Protein AF-X8IMQ5-F1 (afdb_monomer_lite)

Sequence (253 aa):
MIEIVKKHGEIEIFKSYSKYIKFYKIYCLFFVLLVSFITLKFTGIFFNFLSIIFIIGYIYISLFCISTEKIIIKEDYLIIQALNNNEKVLYSKKILLEEVKKVYFKNTFGISLMLDPGILNYLFNSKQKFMKIEAKKNYSFGLFLDYNDFLKIDVILQPKIKEHKDKKIILNKYKRKQEKLFKIYNLEIEERYKEILNIILNEKKIFLSKKDSDYIVNGGNGIKDLEIFKNMNFEEIDFYIFYVNYLSKKEYE

pLDDT: mean 76.15, std 13.79, range [29.27, 91.38]

Structure (mmCIF, N/CA/C/O backbone):
data_AF-X8IMQ5-F1
#
_entry.id   AF-X8IMQ5-F1
#
loop_
_atom_site.group_PDB
_atom_site.id
_atom_site.type_symbol
_atom_site.label_atom_id
_atom_site.label_alt_id
_atom_site.label_comp_id
_atom_site.label_asym_id
_atom_site.label_entity_id
_atom_site.label_seq_id
_atom_site.pdbx_PDB_ins_code
_atom_site.Cartn_x
_atom_site.Cartn_y
_atom_site.Cartn_z
_atom_site.occupancy
_atom_site.B_iso_or_equiv
_atom_site.auth_seq_id
_atom_site.auth_comp_id
_atom_site.auth_asym_id
_atom_site.auth_atom_id
_atom_site.pdbx_PDB_model_num
ATOM 1 N N . MET A 1 1 ? 1.970 11.839 -16.536 1.00 73.44 1 MET A N 1
ATOM 2 C CA . MET A 1 1 ? 0.544 11.924 -16.206 1.00 73.44 1 MET A CA 1
ATOM 3 C C . MET A 1 1 ? 0.144 10.604 -15.593 1.00 73.44 1 MET A C 1
ATOM 5 O O . MET A 1 1 ? 0.496 9.567 -16.152 1.00 73.44 1 MET A O 1
ATOM 9 N N . ILE A 1 2 ? -0.475 10.654 -14.421 1.00 82.31 2 ILE A N 1
ATOM 10 C CA . ILE A 1 2 ? -1.076 9.480 -13.791 1.00 82.31 2 ILE A CA 1
ATOM 11 C C . ILE A 1 2 ? -2.475 9.230 -14.349 1.00 82.31 2 ILE A C 1
ATOM 13 O O . ILE A 1 2 ? -3.199 10.172 -14.680 1.00 82.31 2 ILE A O 1
ATOM 17 N N . GLU A 1 3 ? -2.858 7.965 -14.391 1.00 85.62 3 GLU A N 1
ATOM 18 C CA . GLU A 1 3 ? -4.213 7.520 -14.681 1.00 85.62 3 GLU A CA 1
ATOM 19 C C . GLU A 1 3 ? -4.781 6.854 -13.428 1.00 85.62 3 GLU A C 1
ATOM 21 O O . GLU A 1 3 ? -4.097 6.082 -12.751 1.00 85.62 3 GLU A O 1
ATOM 26 N N . ILE A 1 4 ? -6.020 7.208 -13.084 1.00 87.88 4 ILE A N 1
ATOM 27 C CA . ILE A 1 4 ? -6.720 6.704 -11.902 1.00 87.88 4 ILE A CA 1
ATOM 28 C C . ILE A 1 4 ? -7.981 6.003 -12.384 1.00 87.88 4 ILE A C 1
ATOM 30 O O . ILE A 1 4 ? -8.867 6.630 -12.962 1.00 87.88 4 ILE A O 1
ATOM 34 N N . VAL A 1 5 ? -8.071 4.708 -12.118 1.00 89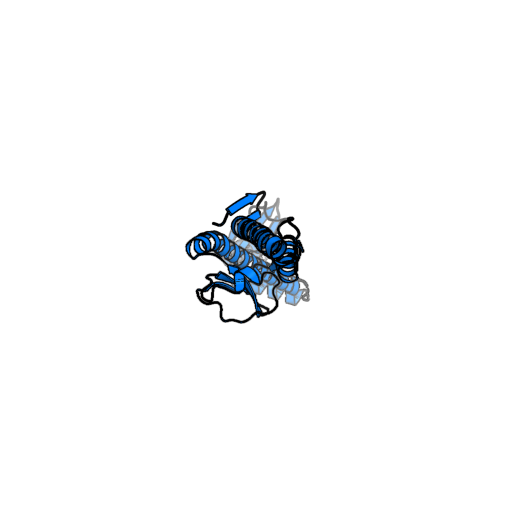.62 5 VAL A N 1
ATOM 35 C CA . VAL A 1 5 ? -9.193 3.857 -12.503 1.00 89.62 5 VAL A CA 1
ATOM 36 C C . VAL A 1 5 ? -9.839 3.306 -11.240 1.00 89.62 5 VAL A C 1
ATOM 38 O O . VAL A 1 5 ? -9.170 2.755 -10.371 1.00 89.62 5 VAL A O 1
ATOM 41 N N . LYS A 1 6 ? -11.160 3.453 -11.129 1.00 86.50 6 LYS A N 1
ATOM 42 C CA . LYS A 1 6 ? -11.952 2.866 -10.042 1.00 86.50 6 LYS A CA 1
ATOM 43 C C . LYS A 1 6 ? -12.716 1.668 -10.598 1.00 86.50 6 LYS A C 1
ATOM 45 O O . LYS A 1 6 ? -13.515 1.839 -11.514 1.00 86.50 6 LYS A O 1
ATOM 50 N N . LYS A 1 7 ? -12.474 0.470 -10.066 1.00 79.12 7 LYS A N 1
ATOM 51 C CA . LYS A 1 7 ? -13.156 -0.771 -10.472 1.00 79.12 7 LYS A CA 1
ATOM 52 C C . LYS A 1 7 ? -13.515 -1.586 -9.236 1.00 79.12 7 LYS A C 1
ATOM 54 O O . LYS A 1 7 ? -12.636 -1.871 -8.437 1.00 79.12 7 LYS A O 1
ATOM 59 N N . HIS A 1 8 ? -14.788 -1.963 -9.093 1.00 65.69 8 HIS A N 1
ATOM 60 C CA . HIS A 1 8 ? -15.275 -2.911 -8.074 1.00 65.69 8 HIS A CA 1
ATOM 61 C C . HIS A 1 8 ? -14.689 -2.705 -6.656 1.00 65.69 8 HIS A C 1
ATOM 63 O O . HIS A 1 8 ? -14.175 -3.637 -6.052 1.00 65.69 8 HIS A O 1
ATOM 69 N N . GLY A 1 9 ? -14.721 -1.472 -6.130 1.00 73.38 9 GLY A N 1
ATOM 70 C CA . GLY A 1 9 ? -14.203 -1.150 -4.785 1.00 73.38 9 GLY A CA 1
ATOM 71 C C . GLY A 1 9 ? -12.678 -0.966 -4.690 1.00 73.38 9 GLY A C 1
ATOM 72 O O . GLY A 1 9 ? -12.170 -0.440 -3.696 1.00 73.38 9 GLY A O 1
ATOM 73 N N . GLU A 1 10 ? -11.941 -1.299 -5.749 1.00 86.12 10 GLU A N 1
ATOM 74 C CA . GLU A 1 10 ? -10.502 -1.084 -5.869 1.00 86.12 10 GLU A CA 1
ATOM 75 C C . GLU A 1 10 ? -10.206 0.221 -6.623 1.00 86.12 10 GLU A C 1
ATOM 77 O O . GLU A 1 10 ? -10.901 0.609 -7.570 1.00 86.12 10 GLU A O 1
ATOM 82 N N . ILE A 1 11 ? -9.162 0.924 -6.180 1.00 89.69 11 ILE A N 1
ATOM 83 C CA . ILE A 1 11 ? -8.644 2.105 -6.876 1.00 89.69 11 ILE A CA 1
ATOM 84 C C . ILE A 1 11 ? -7.263 1.756 -7.400 1.00 89.69 11 ILE A C 1
ATOM 86 O O . ILE A 1 11 ? -6.349 1.477 -6.627 1.00 89.69 11 ILE A O 1
ATOM 90 N N . GLU A 1 12 ? -7.118 1.786 -8.713 1.00 90.38 12 GLU A N 1
ATOM 91 C CA . GLU A 1 12 ? -5.860 1.564 -9.397 1.00 90.38 12 GLU A CA 1
ATOM 92 C C . GLU A 1 12 ? -5.304 2.899 -9.869 1.00 90.38 12 GLU A C 1
ATOM 94 O O . GLU A 1 12 ? -5.988 3.681 -10.524 1.00 90.38 12 GLU A O 1
ATOM 99 N N . ILE A 1 13 ? -4.052 3.160 -9.530 1.00 87.25 13 ILE A N 1
ATOM 100 C CA . ILE A 1 13 ? -3.321 4.349 -9.942 1.00 87.25 13 ILE A CA 1
ATOM 101 C C . ILE A 1 13 ? -2.113 3.849 -10.704 1.00 87.25 13 ILE A C 1
ATOM 103 O O . ILE A 1 13 ? -1.315 3.104 -10.142 1.00 87.25 13 ILE A O 1
ATOM 107 N N . PHE A 1 14 ? -1.960 4.236 -11.962 1.00 87.00 14 PHE A N 1
ATOM 108 C CA . PHE A 1 14 ? -0.795 3.837 -12.737 1.00 87.00 14 PHE A CA 1
ATOM 109 C C . PHE A 1 14 ? -0.173 5.005 -13.479 1.00 87.00 14 PHE A C 1
ATOM 111 O O . PHE A 1 14 ? -0.812 6.008 -13.800 1.00 87.00 14 PHE A O 1
ATOM 118 N N . LYS A 1 15 ? 1.123 4.863 -13.729 1.00 82.75 15 LYS A N 1
ATOM 119 C CA . LYS A 1 15 ? 1.915 5.804 -14.500 1.00 82.75 15 LYS A CA 1
ATOM 120 C C . LYS A 1 15 ? 2.669 5.046 -15.576 1.00 82.75 15 LYS A C 1
ATOM 122 O O . LYS A 1 15 ? 3.459 4.154 -15.274 1.00 82.75 15 LYS A O 1
ATOM 127 N N . SER A 1 16 ? 2.429 5.431 -16.826 1.00 82.94 16 SER A N 1
ATOM 128 C CA . SER A 1 16 ? 3.105 4.844 -17.978 1.00 82.94 16 SER A CA 1
ATOM 129 C C . SER A 1 16 ? 4.375 5.616 -18.339 1.00 82.94 16 SER A C 1
ATOM 131 O O . SER A 1 16 ? 4.367 6.840 -18.491 1.00 82.94 16 SER A O 1
ATOM 133 N N . TYR A 1 17 ? 5.456 4.874 -18.553 1.00 78.94 17 TYR A N 1
ATOM 134 C CA . TYR A 1 17 ? 6.727 5.315 -19.130 1.00 78.94 17 TYR A CA 1
ATOM 135 C C . TYR A 1 17 ? 6.909 4.821 -20.572 1.00 78.94 17 TYR A C 1
ATOM 137 O O . TYR A 1 17 ? 7.954 5.047 -21.185 1.00 78.94 17 TYR A O 1
ATOM 145 N N . SER A 1 18 ? 5.882 4.184 -21.144 1.00 77.06 18 SER A N 1
ATOM 146 C CA . SER A 1 18 ? 5.914 3.575 -22.480 1.00 77.06 18 SER A CA 1
ATOM 147 C C . SER A 1 18 ? 6.387 4.535 -23.576 1.00 77.06 18 SER A C 1
ATOM 149 O O . SER A 1 18 ? 7.117 4.120 -24.474 1.00 77.06 18 SER A O 1
ATOM 151 N N . LYS A 1 19 ? 6.040 5.828 -23.491 1.00 78.50 19 LYS A N 1
ATOM 152 C CA . LYS A 1 19 ? 6.493 6.860 -24.439 1.00 78.50 19 LYS A CA 1
ATOM 153 C C . LYS A 1 19 ? 8.019 6.990 -24.467 1.00 78.50 19 LYS A C 1
ATOM 155 O O . LYS A 1 19 ? 8.604 7.002 -25.546 1.00 78.50 19 LYS A O 1
ATOM 160 N N . TYR A 1 20 ? 8.655 7.052 -23.298 1.00 74.12 20 TYR A N 1
ATOM 161 C CA . TYR A 1 20 ? 10.112 7.152 -23.185 1.00 74.12 20 TYR A CA 1
ATOM 162 C C . TYR A 1 20 ? 10.783 5.879 -23.685 1.00 74.12 20 TYR A C 1
ATOM 164 O O . TYR A 1 20 ? 11.738 5.939 -24.450 1.00 74.12 20 TYR A O 1
ATOM 172 N N . ILE A 1 21 ? 10.234 4.719 -23.332 1.00 77.25 21 ILE A N 1
ATOM 173 C CA . ILE A 1 21 ? 10.780 3.442 -23.787 1.00 77.25 21 ILE A CA 1
ATOM 174 C C . ILE A 1 21 ? 10.693 3.309 -25.307 1.00 77.25 21 ILE A C 1
ATOM 176 O O . ILE A 1 21 ? 11.669 2.913 -25.937 1.00 77.25 21 ILE A O 1
ATOM 180 N N . LYS A 1 22 ? 9.555 3.673 -25.914 1.00 82.62 22 LYS A N 1
ATOM 181 C CA . LYS A 1 22 ? 9.405 3.705 -27.376 1.00 82.62 22 LYS A CA 1
ATOM 182 C C . LYS A 1 22 ? 10.449 4.622 -28.013 1.00 82.62 22 LYS A C 1
ATOM 184 O O . LYS A 1 22 ? 11.089 4.215 -28.977 1.00 82.62 22 LYS A O 1
ATOM 189 N N . PHE A 1 23 ? 10.666 5.809 -27.443 1.00 80.88 23 PHE A N 1
ATOM 190 C CA . PHE A 1 23 ? 11.699 6.734 -27.906 1.00 80.88 23 PHE A CA 1
ATOM 191 C C . PHE A 1 23 ? 13.099 6.106 -27.854 1.00 80.88 23 PHE A C 1
ATOM 193 O O . PHE A 1 23 ? 13.783 6.083 -28.872 1.00 80.88 23 PHE A O 1
ATOM 200 N N . TYR A 1 24 ? 13.502 5.518 -26.723 1.00 79.88 24 TYR A N 1
ATOM 201 C CA . TYR A 1 24 ? 14.817 4.881 -26.595 1.00 79.88 24 TYR A CA 1
ATOM 202 C C . TYR A 1 24 ? 14.986 3.659 -27.505 1.00 79.88 24 TYR A C 1
ATOM 204 O O . TYR A 1 24 ? 16.064 3.458 -28.051 1.00 79.88 24 TYR A O 1
ATOM 212 N N . LYS A 1 25 ? 13.929 2.871 -27.734 1.00 84.12 25 LYS A N 1
ATOM 213 C CA . LYS A 1 25 ? 13.961 1.762 -28.701 1.00 84.12 25 LYS A CA 1
ATOM 214 C C . LYS A 1 25 ? 14.223 2.255 -30.123 1.00 84.12 25 LYS A C 1
ATOM 216 O O . LYS A 1 25 ? 15.085 1.702 -30.801 1.00 84.12 25 LYS A O 1
ATOM 221 N N . ILE A 1 26 ? 13.505 3.294 -30.556 1.00 86.12 26 ILE A N 1
ATOM 222 C CA . ILE A 1 26 ? 13.702 3.920 -31.873 1.00 86.12 26 ILE A CA 1
ATOM 223 C C . ILE A 1 26 ? 15.111 4.508 -31.966 1.00 86.12 26 ILE A C 1
ATOM 225 O O . ILE A 1 26 ? 15.792 4.312 -32.968 1.00 86.12 26 ILE A O 1
ATOM 229 N N . TYR A 1 27 ? 15.572 5.168 -30.904 1.00 85.75 27 TYR A N 1
ATOM 230 C CA . TYR A 1 27 ? 16.911 5.737 -30.822 1.00 85.75 27 TYR A CA 1
ATOM 231 C C . TYR A 1 27 ? 17.999 4.663 -30.962 1.00 85.75 27 TYR A C 1
ATOM 233 O O . TYR A 1 27 ? 18.877 4.794 -31.808 1.00 85.75 27 TYR A O 1
ATOM 241 N N . CYS A 1 28 ? 17.924 3.562 -30.206 1.00 86.25 28 CYS A N 1
ATOM 242 C CA . CYS A 1 28 ? 18.866 2.449 -30.345 1.00 86.25 28 CYS A CA 1
ATOM 243 C C . CYS A 1 28 ? 18.867 1.893 -31.773 1.00 86.25 28 CYS A C 1
ATOM 245 O O . CYS A 1 28 ? 19.937 1.702 -32.342 1.00 86.25 28 CYS A O 1
ATOM 247 N N . LEU A 1 29 ? 17.689 1.695 -32.375 1.00 90.19 29 LEU A N 1
ATOM 248 C CA . LEU A 1 29 ? 17.572 1.201 -33.749 1.00 90.19 29 LEU A CA 1
ATOM 249 C C . LEU A 1 29 ? 18.222 2.161 -34.762 1.00 90.19 29 LEU A C 1
ATOM 251 O O . LEU A 1 29 ? 18.954 1.727 -35.649 1.00 90.19 29 LEU A O 1
ATOM 255 N N . PHE A 1 30 ? 17.997 3.466 -34.601 1.00 91.06 30 PHE A N 1
ATOM 256 C CA . PHE A 1 30 ? 18.606 4.499 -35.434 1.00 91.06 30 PHE A CA 1
ATOM 257 C C . PHE A 1 30 ? 20.138 4.464 -35.356 1.00 91.06 30 PHE A C 1
ATOM 259 O O . PHE A 1 30 ? 20.801 4.494 -36.390 1.00 91.06 30 PHE A O 1
ATOM 266 N N . PHE A 1 31 ? 20.709 4.327 -34.156 1.00 88.25 31 PHE A N 1
ATOM 267 C CA . PHE A 1 31 ? 22.163 4.232 -33.983 1.00 88.25 31 PHE A CA 1
ATOM 268 C C . PHE A 1 31 ? 22.752 2.933 -34.529 1.00 88.25 31 PHE A C 1
ATOM 270 O O . PHE A 1 31 ? 23.840 2.970 -35.102 1.00 88.25 31 PHE A O 1
ATOM 277 N N . VAL A 1 32 ? 22.035 1.807 -34.425 1.00 90.56 32 VAL A N 1
ATOM 278 C CA . VAL A 1 32 ? 22.437 0.563 -35.102 1.00 90.56 32 VAL A CA 1
ATOM 279 C C . VAL A 1 32 ? 22.562 0.811 -36.603 1.00 90.56 32 VAL A C 1
ATOM 281 O O . VAL A 1 32 ? 23.612 0.515 -37.170 1.00 90.56 32 VAL A O 1
ATOM 284 N N . LEU A 1 33 ? 21.549 1.407 -37.240 1.00 89.56 33 LEU A N 1
ATOM 285 C CA . LEU A 1 33 ? 21.567 1.693 -38.680 1.00 89.56 33 LEU A CA 1
ATOM 286 C C . LEU A 1 33 ? 22.668 2.689 -39.065 1.00 89.56 33 LEU A C 1
ATOM 288 O O . LEU A 1 33 ? 23.408 2.442 -40.016 1.00 89.56 33 LEU A O 1
ATOM 292 N N . LEU A 1 34 ? 22.813 3.782 -38.310 1.00 90.62 34 LEU A N 1
ATOM 293 C CA . LEU A 1 34 ? 23.813 4.820 -38.561 1.00 90.62 34 LEU A CA 1
ATOM 294 C C . LEU A 1 34 ? 25.238 4.248 -38.514 1.00 90.62 34 LEU A C 1
ATOM 296 O O . LEU A 1 34 ? 26.014 4.434 -39.450 1.00 90.62 34 LEU A O 1
ATOM 300 N N . VAL A 1 35 ? 25.574 3.518 -37.445 1.00 88.56 35 VAL A N 1
ATOM 301 C CA . VAL A 1 35 ? 26.903 2.911 -37.269 1.00 88.56 35 VAL A CA 1
ATOM 302 C C . VAL A 1 35 ? 27.149 1.826 -38.317 1.00 88.56 35 VAL A C 1
ATOM 304 O O . VAL A 1 35 ? 28.248 1.761 -38.870 1.00 88.56 35 VAL A O 1
ATOM 307 N N . SER A 1 36 ? 26.139 1.013 -38.636 1.00 87.62 36 SER A N 1
ATOM 308 C CA . SER A 1 36 ? 26.247 -0.028 -39.670 1.00 87.62 36 SER A CA 1
ATOM 309 C C . SER A 1 36 ? 26.517 0.583 -41.050 1.00 87.62 36 SER A C 1
ATOM 311 O O . SER A 1 36 ? 27.394 0.123 -41.769 1.00 87.62 36 SER A O 1
ATOM 313 N N . PHE A 1 37 ? 25.846 1.684 -41.406 1.00 87.81 37 PHE A N 1
ATOM 314 C CA . PHE A 1 37 ? 26.063 2.365 -42.687 1.00 87.81 37 PHE A CA 1
ATOM 315 C C . PHE A 1 37 ? 27.458 2.995 -42.800 1.00 87.81 37 PHE A C 1
ATOM 317 O O . PHE A 1 37 ? 28.101 2.901 -43.846 1.00 87.81 37 PHE A O 1
ATOM 324 N N . ILE A 1 38 ? 27.939 3.623 -41.721 1.00 87.19 38 ILE A N 1
ATOM 325 C CA . ILE A 1 38 ? 29.296 4.179 -41.663 1.00 87.19 38 ILE A CA 1
ATOM 326 C C . ILE A 1 38 ? 30.318 3.049 -41.825 1.00 87.19 38 ILE A C 1
ATOM 328 O O . ILE A 1 38 ? 31.177 3.116 -42.698 1.00 87.19 38 ILE A O 1
ATOM 332 N N . THR A 1 39 ? 30.209 1.988 -41.026 1.00 85.44 39 THR A N 1
ATOM 333 C CA . THR A 1 39 ? 31.167 0.870 -41.051 1.00 85.44 39 THR A CA 1
ATOM 334 C C . THR A 1 39 ? 31.169 0.128 -42.385 1.00 85.44 39 THR A C 1
ATOM 336 O O . THR A 1 39 ? 32.245 -0.117 -42.924 1.00 85.44 39 THR A O 1
ATOM 339 N N . LEU A 1 40 ? 30.003 -0.091 -42.999 1.00 87.50 40 LEU A N 1
ATOM 340 C CA . LEU A 1 40 ? 29.900 -0.696 -44.326 1.00 87.50 40 LEU A CA 1
ATOM 341 C C . LEU A 1 40 ? 30.690 0.088 -45.388 1.00 87.50 40 LEU A C 1
ATOM 343 O O . LEU A 1 40 ? 31.378 -0.522 -46.201 1.00 87.50 40 LEU A O 1
ATOM 347 N N . LYS A 1 41 ? 30.641 1.428 -45.360 1.00 87.00 41 LYS A N 1
ATOM 348 C CA . LYS A 1 41 ? 31.392 2.277 -46.303 1.00 87.00 41 LYS A CA 1
ATOM 349 C C . LYS A 1 41 ? 32.908 2.231 -46.105 1.00 87.00 41 LYS A C 1
ATOM 351 O O . LYS A 1 41 ? 33.632 2.362 -47.085 1.00 87.00 41 LYS A O 1
ATOM 356 N N . PHE A 1 42 ? 33.384 2.094 -44.867 1.00 83.44 42 PHE A N 1
ATOM 357 C CA . PHE A 1 42 ? 34.817 2.154 -44.553 1.00 83.44 42 PHE A CA 1
ATOM 358 C C . PHE A 1 42 ? 35.508 0.788 -44.570 1.00 83.44 42 PHE A C 1
ATOM 360 O O . PHE A 1 42 ? 36.658 0.701 -44.986 1.00 83.44 42 PHE A O 1
ATOM 367 N N . THR A 1 43 ? 34.841 -0.266 -44.098 1.00 85.00 43 THR A N 1
ATOM 368 C CA . THR A 1 43 ? 35.458 -1.587 -43.891 1.00 85.00 43 THR A CA 1
ATOM 369 C C . THR A 1 43 ? 34.743 -2.724 -44.619 1.00 85.00 43 THR A C 1
ATOM 371 O O . THR A 1 43 ? 35.222 -3.853 -44.577 1.00 85.00 43 THR A O 1
ATOM 374 N N . GLY A 1 44 ? 33.600 -2.469 -45.268 1.00 83.38 44 GLY A N 1
ATOM 375 C CA . GLY A 1 44 ? 32.791 -3.505 -45.926 1.00 83.38 44 GLY A CA 1
ATOM 376 C C . GLY A 1 44 ? 32.049 -4.440 -44.961 1.00 83.38 44 GLY A C 1
ATOM 377 O O . GLY A 1 44 ? 31.380 -5.371 -45.402 1.00 83.38 44 GLY A O 1
ATOM 378 N N . ILE A 1 45 ? 32.136 -4.201 -43.648 1.00 84.50 45 ILE A N 1
ATOM 379 C CA . ILE A 1 45 ? 31.484 -5.012 -42.613 1.00 84.50 45 ILE A CA 1
ATOM 380 C C . ILE A 1 45 ? 30.188 -4.326 -42.184 1.00 84.50 45 ILE A C 1
ATOM 382 O O . ILE A 1 45 ? 30.194 -3.145 -41.845 1.00 84.50 45 ILE A O 1
ATOM 386 N N . PHE A 1 46 ? 29.083 -5.076 -42.152 1.00 74.94 46 PHE A N 1
ATOM 387 C CA . PHE A 1 46 ? 27.773 -4.535 -41.779 1.00 74.94 46 PHE A CA 1
ATOM 388 C C . PHE A 1 46 ? 27.615 -4.327 -40.263 1.00 74.94 46 PHE A C 1
ATOM 390 O O . PHE A 1 46 ? 27.090 -3.303 -39.839 1.00 74.94 46 PHE A O 1
ATOM 397 N N . PHE A 1 47 ? 28.090 -5.266 -39.436 1.00 79.50 47 PHE A N 1
ATOM 398 C CA . PHE A 1 47 ? 28.009 -5.171 -37.974 1.00 79.50 47 PHE A CA 1
ATOM 399 C C . PHE A 1 47 ? 29.400 -5.105 -37.339 1.00 79.50 47 PHE A C 1
ATOM 401 O O . PHE A 1 47 ? 30.153 -6.074 -37.355 1.00 79.50 47 PHE A O 1
ATOM 408 N N . ASN A 1 48 ? 29.720 -3.968 -36.725 1.00 83.31 48 ASN A N 1
ATOM 409 C CA . ASN A 1 48 ? 30.905 -3.791 -35.879 1.00 83.31 48 ASN A CA 1
ATOM 410 C C . ASN A 1 48 ? 30.535 -3.925 -34.385 1.00 83.31 48 ASN A C 1
ATOM 412 O O . ASN A 1 48 ? 29.368 -3.776 -34.018 1.00 83.31 48 ASN A O 1
ATOM 416 N N . PHE A 1 49 ? 31.513 -4.118 -33.498 1.00 85.62 49 PHE A N 1
ATOM 417 C CA . PHE A 1 49 ? 31.347 -4.176 -32.039 1.00 85.62 49 PHE A CA 1
ATOM 418 C C . PHE A 1 49 ? 30.431 -3.078 -31.483 1.00 85.62 49 PHE A C 1
ATOM 420 O O . PHE A 1 49 ? 29.563 -3.352 -30.659 1.00 85.62 49 PHE A O 1
ATOM 427 N N . LEU A 1 50 ? 30.555 -1.845 -31.983 1.00 85.44 50 LEU A N 1
ATOM 428 C CA . LEU A 1 50 ? 29.713 -0.734 -31.539 1.00 85.44 50 LEU A CA 1
ATOM 429 C C . LEU A 1 50 ? 28.225 -0.937 -31.888 1.00 85.44 50 LEU A C 1
ATOM 431 O O . LEU A 1 50 ? 27.358 -0.664 -31.063 1.00 85.44 50 LEU A O 1
ATOM 435 N N . SER A 1 51 ? 27.917 -1.472 -33.073 1.00 85.94 51 SER A N 1
ATOM 436 C CA . SER A 1 51 ? 26.538 -1.814 -33.457 1.00 85.94 51 SER A CA 1
ATOM 437 C C . SER A 1 51 ? 25.971 -2.953 -32.599 1.00 85.94 51 SER A C 1
ATOM 439 O O . SER A 1 51 ? 24.813 -2.891 -32.188 1.00 85.94 51 SER A O 1
ATOM 441 N N . ILE A 1 52 ? 26.807 -3.932 -32.233 1.00 87.38 52 ILE A N 1
ATOM 442 C CA . ILE A 1 52 ? 26.433 -5.040 -31.344 1.00 87.38 52 ILE A CA 1
ATOM 443 C C . ILE A 1 52 ? 26.049 -4.510 -29.955 1.00 87.38 52 ILE A C 1
ATOM 445 O O . ILE A 1 52 ? 25.033 -4.930 -29.403 1.00 87.38 52 ILE A O 1
ATOM 449 N N . ILE A 1 53 ? 26.790 -3.536 -29.414 1.00 88.19 53 ILE A N 1
ATOM 450 C CA . ILE A 1 53 ? 26.459 -2.892 -28.131 1.00 88.19 53 ILE A CA 1
ATOM 451 C C . ILE A 1 53 ? 25.062 -2.251 -28.176 1.00 88.19 53 ILE A C 1
ATOM 453 O O . ILE A 1 53 ? 24.269 -2.441 -27.252 1.00 88.19 53 ILE A O 1
ATOM 457 N N . PHE A 1 54 ? 24.717 -1.540 -29.255 1.00 87.06 54 PHE A N 1
ATOM 458 C CA . PHE A 1 54 ? 23.383 -0.946 -29.399 1.00 87.06 54 PHE A CA 1
ATOM 459 C C . PHE A 1 54 ? 22.270 -1.995 -29.555 1.00 87.06 54 PHE A C 1
ATOM 461 O O . PHE A 1 54 ? 21.179 -1.797 -29.015 1.00 87.06 54 PHE A O 1
ATOM 468 N N . ILE A 1 55 ? 22.536 -3.122 -30.227 1.00 88.81 55 ILE A N 1
ATOM 469 C CA . ILE A 1 55 ? 21.594 -4.252 -30.327 1.00 88.81 55 ILE A CA 1
ATOM 470 C C . ILE A 1 55 ? 21.340 -4.865 -28.945 1.00 88.81 55 ILE A C 1
ATOM 472 O O . ILE A 1 55 ? 20.186 -5.059 -28.558 1.00 88.81 55 ILE A O 1
ATOM 476 N N . ILE A 1 56 ? 22.396 -5.113 -28.165 1.00 87.56 56 ILE A N 1
ATOM 477 C CA . ILE A 1 56 ? 22.277 -5.600 -26.783 1.00 87.56 56 ILE A CA 1
ATOM 478 C C . ILE A 1 56 ? 21.468 -4.604 -25.941 1.00 87.56 56 ILE A C 1
ATOM 480 O O . ILE A 1 56 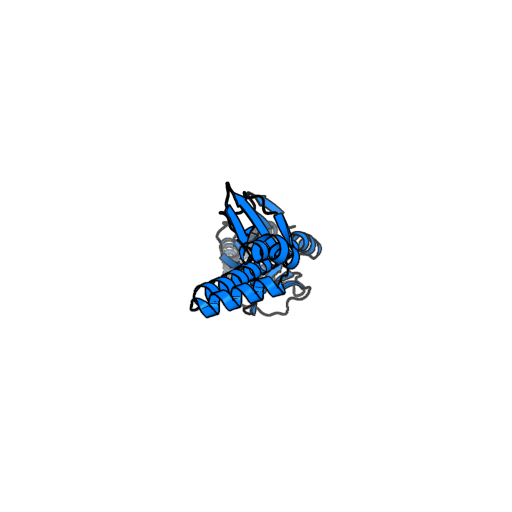? 20.549 -5.004 -25.225 1.00 87.56 56 ILE A O 1
ATOM 484 N N . GLY A 1 57 ? 21.741 -3.303 -26.080 1.00 85.38 57 GLY A N 1
ATOM 485 C CA . GLY A 1 57 ? 20.974 -2.243 -25.423 1.00 85.38 57 GLY A CA 1
ATOM 486 C C . GLY A 1 57 ? 19.485 -2.265 -25.786 1.00 85.38 57 GLY A C 1
ATOM 487 O O . GLY A 1 57 ? 18.632 -2.169 -24.904 1.00 85.38 57 GLY A O 1
ATOM 488 N N . TYR A 1 58 ? 19.150 -2.468 -27.063 1.00 87.94 58 TYR A N 1
ATOM 489 C CA . TYR A 1 58 ? 17.764 -2.588 -27.525 1.00 87.94 58 TYR A CA 1
ATOM 490 C C . TYR A 1 58 ? 17.036 -3.788 -26.897 1.00 87.94 58 TYR A C 1
ATOM 492 O O . TYR A 1 58 ? 15.891 -3.660 -26.442 1.00 87.94 58 TYR A O 1
ATOM 500 N N . ILE A 1 59 ? 17.695 -4.952 -26.850 1.00 86.25 59 ILE A N 1
ATOM 501 C CA . ILE A 1 59 ? 17.149 -6.166 -26.224 1.00 86.25 59 ILE A CA 1
ATOM 502 C C . ILE A 1 59 ? 16.917 -5.917 -24.732 1.00 86.25 59 ILE A C 1
ATOM 504 O O . ILE A 1 59 ? 15.835 -6.207 -24.214 1.00 86.25 59 ILE A O 1
ATOM 508 N N . TYR A 1 60 ? 17.893 -5.306 -24.059 1.00 83.94 60 TYR A N 1
ATOM 509 C CA . TYR A 1 60 ? 17.801 -4.977 -22.643 1.00 83.94 60 TYR A CA 1
ATOM 510 C C . TYR A 1 60 ? 16.609 -4.058 -22.342 1.00 83.94 60 TYR A C 1
ATOM 512 O O . TYR A 1 60 ? 15.768 -4.388 -21.503 1.00 83.94 60 TYR A O 1
ATOM 520 N N . ILE A 1 61 ? 16.474 -2.954 -23.087 1.00 79.00 61 ILE A N 1
ATOM 521 C CA . ILE A 1 61 ? 15.354 -2.011 -22.947 1.00 79.00 61 ILE A CA 1
ATOM 522 C C . ILE A 1 61 ? 14.012 -2.708 -23.186 1.00 79.00 61 ILE A C 1
ATOM 524 O O . ILE A 1 61 ? 13.005 -2.391 -22.551 1.00 79.00 61 ILE A O 1
ATOM 528 N N . SER A 1 62 ? 13.975 -3.667 -24.108 1.00 79.25 62 SER A N 1
ATOM 529 C CA . SER A 1 62 ? 12.748 -4.383 -24.434 1.00 79.25 62 SER A CA 1
ATOM 530 C C . SER A 1 62 ? 12.277 -5.292 -23.307 1.00 79.25 62 SER A C 1
ATOM 532 O O . SER A 1 62 ? 11.084 -5.272 -23.002 1.00 79.25 62 SER A O 1
ATOM 534 N N . LEU A 1 63 ? 13.191 -6.031 -22.679 1.00 76.38 63 LEU A N 1
ATOM 535 C CA . LEU A 1 63 ? 12.856 -7.066 -21.701 1.00 76.38 63 LEU A CA 1
ATOM 536 C C . LEU A 1 63 ? 12.784 -6.551 -20.260 1.00 76.38 63 LEU A C 1
ATOM 538 O O . LEU A 1 63 ? 11.904 -6.977 -19.506 1.00 76.38 63 LEU A O 1
ATOM 542 N N . PHE A 1 64 ? 13.689 -5.646 -19.883 1.00 72.75 64 PHE A N 1
ATOM 543 C CA . PHE A 1 64 ? 13.959 -5.332 -18.478 1.00 72.75 64 PHE A CA 1
ATOM 544 C C . PHE A 1 64 ? 13.547 -3.920 -18.052 1.00 72.75 64 PHE A C 1
ATOM 546 O O . PHE A 1 64 ? 13.437 -3.670 -16.853 1.00 72.75 64 PHE A O 1
ATOM 553 N N . CYS A 1 65 ? 13.263 -2.997 -18.980 1.00 71.88 65 CYS A N 1
ATOM 554 C CA . CYS A 1 65 ? 12.785 -1.671 -18.582 1.00 71.88 65 CYS A CA 1
ATOM 555 C C . CYS A 1 65 ? 11.361 -1.717 -18.013 1.00 71.88 65 CYS A C 1
ATOM 557 O O . CYS A 1 65 ? 10.450 -2.314 -18.595 1.00 71.88 65 CYS A O 1
ATOM 559 N N . ILE A 1 66 ? 11.179 -0.997 -16.904 1.00 75.44 66 ILE A N 1
ATOM 560 C CA . ILE A 1 66 ? 9.885 -0.749 -16.269 1.00 75.44 66 ILE A CA 1
ATOM 561 C C . ILE A 1 66 ? 9.083 0.187 -17.165 1.00 75.44 66 ILE A C 1
ATOM 563 O O . ILE A 1 66 ? 9.438 1.350 -17.350 1.00 75.44 66 ILE A O 1
ATOM 567 N N . SER A 1 67 ? 7.994 -0.331 -17.718 1.00 78.31 67 SER A N 1
ATOM 568 C CA . SER A 1 67 ? 7.093 0.406 -18.597 1.00 78.31 67 SER A CA 1
ATOM 569 C C . SER A 1 67 ? 5.977 1.094 -17.837 1.00 78.31 67 SER A C 1
ATOM 571 O O . SER A 1 67 ? 5.509 2.144 -18.272 1.00 78.31 67 SER A O 1
ATOM 573 N N . THR A 1 68 ? 5.551 0.509 -16.718 1.00 80.25 68 THR A N 1
ATOM 574 C CA . THR A 1 68 ? 4.407 0.983 -15.950 1.00 80.25 68 THR A CA 1
ATOM 575 C C . THR A 1 68 ? 4.622 0.701 -14.471 1.00 80.25 68 THR A C 1
ATOM 577 O O . THR A 1 68 ? 4.964 -0.414 -14.082 1.00 80.25 68 THR A O 1
ATOM 580 N N . GLU A 1 69 ? 4.387 1.714 -13.645 1.00 82.69 69 GLU A N 1
ATOM 581 C CA . GLU A 1 69 ? 4.287 1.577 -12.191 1.00 82.69 69 GLU A CA 1
ATOM 582 C C . GLU A 1 69 ? 2.815 1.679 -11.789 1.00 82.69 69 GLU A C 1
ATOM 584 O O . GLU A 1 69 ? 2.099 2.543 -12.300 1.00 82.69 69 GLU A O 1
ATOM 589 N N . LYS A 1 70 ? 2.361 0.808 -10.884 1.00 85.44 70 LYS A N 1
ATOM 590 C CA . LYS A 1 70 ? 0.963 0.713 -10.447 1.00 85.44 70 LYS A CA 1
ATOM 591 C C . LYS A 1 70 ? 0.863 0.660 -8.922 1.00 85.44 70 LYS A C 1
ATOM 593 O O . LYS A 1 70 ? 1.581 -0.102 -8.279 1.00 85.44 70 LYS A O 1
ATOM 598 N N . ILE A 1 71 ? -0.069 1.418 -8.351 1.00 87.94 71 ILE A N 1
ATOM 599 C CA . ILE A 1 71 ? -0.580 1.245 -6.988 1.00 87.94 71 ILE A CA 1
ATOM 600 C C . ILE A 1 71 ? -2.012 0.736 -7.084 1.00 87.94 71 ILE A C 1
ATOM 602 O O . ILE A 1 71 ? -2.861 1.364 -7.709 1.00 87.94 71 ILE A O 1
ATOM 606 N N . ILE A 1 72 ? -2.291 -0.372 -6.417 1.00 89.19 72 ILE A N 1
ATOM 607 C CA . ILE A 1 72 ? -3.630 -0.920 -6.238 1.00 89.19 72 ILE A CA 1
ATOM 608 C C . ILE A 1 72 ? -4.011 -0.695 -4.785 1.00 89.19 72 ILE A C 1
ATOM 610 O O . ILE A 1 72 ? -3.366 -1.218 -3.875 1.00 89.19 72 ILE A O 1
ATOM 614 N N . ILE A 1 73 ? -5.052 0.096 -4.569 1.00 89.81 73 ILE A N 1
ATOM 615 C CA . ILE A 1 73 ? -5.564 0.438 -3.250 1.00 89.81 73 ILE A CA 1
ATOM 616 C C . ILE A 1 73 ? -6.823 -0.381 -2.992 1.00 89.81 73 ILE A C 1
ATOM 618 O O . ILE A 1 73 ? -7.899 -0.060 -3.511 1.00 89.81 73 ILE A O 1
ATOM 622 N N . LYS A 1 74 ? -6.691 -1.402 -2.146 1.00 89.94 74 LYS A N 1
ATOM 623 C CA . LYS A 1 74 ? -7.809 -2.229 -1.680 1.00 89.94 74 LYS A CA 1
ATOM 624 C C . LYS A 1 74 ? -8.341 -1.717 -0.340 1.00 89.94 74 LYS A C 1
ATOM 626 O O . LYS A 1 74 ? -8.052 -0.580 0.039 1.00 89.94 74 LYS A O 1
ATOM 631 N N . GLU A 1 75 ? -9.175 -2.510 0.326 1.00 85.12 75 GLU A N 1
ATOM 632 C CA . GLU A 1 75 ? -9.772 -2.150 1.619 1.00 85.12 75 GLU A CA 1
ATOM 633 C C . GLU A 1 75 ? -8.743 -2.156 2.754 1.00 85.12 75 GLU A C 1
ATOM 635 O O . GLU A 1 75 ? -8.641 -1.162 3.465 1.00 85.12 75 GLU A O 1
ATOM 640 N N . ASP A 1 76 ? -7.924 -3.210 2.858 1.00 86.94 76 ASP A N 1
ATOM 641 C CA . ASP A 1 76 ? -7.000 -3.392 3.995 1.00 86.94 76 ASP A CA 1
ATOM 642 C C . ASP A 1 76 ? -5.519 -3.195 3.638 1.00 86.94 76 ASP A C 1
ATOM 644 O O . ASP A 1 76 ? -4.643 -3.106 4.506 1.00 86.94 76 ASP A O 1
ATOM 648 N N . TYR A 1 77 ? -5.193 -3.171 2.346 1.00 89.69 77 TYR A N 1
ATOM 649 C CA . TYR A 1 77 ? -3.809 -3.153 1.887 1.00 89.69 77 TYR A CA 1
ATOM 650 C C . TYR A 1 77 ? -3.615 -2.452 0.547 1.00 89.69 77 TYR A C 1
ATOM 652 O O . TYR A 1 77 ? -4.530 -2.274 -0.257 1.00 89.69 77 TYR A O 1
ATOM 660 N N . LEU A 1 78 ? -2.361 -2.087 0.316 1.00 89.81 78 LEU A N 1
ATOM 661 C CA . LEU A 1 78 ? -1.833 -1.526 -0.911 1.00 89.81 78 LEU A CA 1
ATOM 662 C C . LEU A 1 78 ? -0.992 -2.594 -1.605 1.00 89.81 78 LEU A C 1
ATOM 664 O O . LEU A 1 78 ? -0.189 -3.270 -0.957 1.00 89.81 78 LEU A O 1
ATOM 668 N N . ILE A 1 79 ? -1.147 -2.735 -2.916 1.00 88.06 79 ILE A N 1
ATOM 669 C CA . ILE A 1 79 ? -0.184 -3.452 -3.751 1.00 88.06 79 ILE A CA 1
ATOM 670 C C . ILE A 1 79 ? 0.522 -2.429 -4.612 1.00 88.06 79 ILE A C 1
ATOM 672 O O . ILE A 1 79 ? -0.102 -1.578 -5.232 1.00 88.06 79 ILE A O 1
ATOM 676 N N . ILE A 1 80 ? 1.831 -2.540 -4.662 1.00 85.25 80 ILE A N 1
ATOM 677 C CA . ILE A 1 80 ? 2.684 -1.707 -5.474 1.00 85.25 80 ILE A CA 1
ATOM 678 C C . ILE A 1 80 ? 3.377 -2.614 -6.475 1.00 85.25 80 ILE A C 1
ATOM 680 O O . ILE A 1 80 ? 3.978 -3.609 -6.072 1.00 85.25 80 ILE A O 1
ATOM 684 N N . GLN A 1 81 ? 3.281 -2.293 -7.760 1.00 85.00 81 GLN A N 1
ATOM 685 C CA . GLN A 1 81 ? 3.799 -3.126 -8.838 1.00 85.00 81 GLN A CA 1
ATOM 686 C C . GLN A 1 81 ? 4.608 -2.309 -9.839 1.00 85.00 81 GLN A C 1
ATOM 688 O O . GLN A 1 81 ? 4.231 -1.192 -10.187 1.00 85.00 81 GLN A O 1
ATOM 693 N N . ALA A 1 82 ? 5.688 -2.907 -10.335 1.00 82.56 82 ALA A N 1
ATOM 694 C CA . ALA A 1 82 ? 6.404 -2.443 -11.513 1.00 82.56 82 ALA A CA 1
ATOM 695 C C . ALA A 1 82 ? 6.293 -3.511 -12.603 1.00 82.56 82 ALA A C 1
ATOM 697 O O . ALA A 1 82 ? 6.581 -4.690 -12.373 1.00 82.56 82 ALA A O 1
ATOM 698 N N . LEU A 1 83 ? 5.847 -3.093 -13.780 1.00 83.12 83 LEU A N 1
ATOM 699 C CA . LEU A 1 83 ? 5.572 -3.937 -14.937 1.00 83.12 83 LEU A CA 1
ATOM 700 C C . LEU A 1 83 ? 6.564 -3.597 -16.048 1.00 83.12 83 LEU A C 1
ATOM 702 O O . LEU A 1 83 ? 6.886 -2.425 -16.254 1.00 83.12 83 LEU A O 1
ATOM 706 N N . ASN A 1 84 ? 7.033 -4.599 -16.789 1.00 80.88 84 ASN A N 1
ATOM 707 C CA . ASN A 1 84 ? 7.840 -4.365 -17.986 1.00 80.88 84 ASN A CA 1
ATOM 708 C C . ASN A 1 84 ? 6.965 -4.040 -19.207 1.00 80.88 84 ASN A C 1
ATOM 710 O O . ASN A 1 84 ? 5.745 -3.919 -19.111 1.00 80.88 84 ASN A O 1
ATOM 714 N N . ASN A 1 85 ? 7.582 -3.875 -20.377 1.00 75.94 85 ASN A N 1
ATOM 715 C CA . ASN A 1 85 ? 6.871 -3.579 -21.630 1.00 75.94 85 ASN A CA 1
ATOM 716 C C . ASN A 1 85 ? 5.859 -4.644 -22.065 1.00 75.94 85 ASN A C 1
ATOM 718 O O . ASN A 1 85 ? 4.961 -4.328 -22.835 1.00 75.94 85 ASN A O 1
ATOM 722 N N . ASN A 1 86 ? 6.019 -5.879 -21.593 1.00 78.69 86 ASN A N 1
ATOM 723 C CA . ASN A 1 86 ? 5.161 -7.011 -21.934 1.00 78.69 86 ASN A CA 1
ATOM 724 C C . ASN A 1 86 ? 4.123 -7.273 -20.831 1.00 78.69 86 ASN A C 1
ATOM 726 O O . ASN A 1 86 ? 3.643 -8.394 -20.707 1.00 78.69 86 ASN A O 1
ATOM 730 N N . GLU A 1 87 ? 3.866 -6.282 -19.969 1.00 81.00 87 GLU A N 1
ATOM 731 C CA . GLU A 1 87 ? 2.954 -6.379 -18.820 1.00 81.00 87 GLU A CA 1
ATOM 732 C C . GLU A 1 87 ? 3.334 -7.466 -17.799 1.00 81.00 87 GLU A C 1
ATOM 734 O O . GLU A 1 87 ? 2.562 -7.812 -16.906 1.00 81.00 87 GLU A O 1
ATOM 739 N N . LYS A 1 88 ? 4.566 -7.983 -17.867 1.00 82.56 88 LYS A N 1
ATOM 740 C CA . LYS A 1 88 ? 5.085 -8.917 -16.874 1.00 82.56 88 LYS A CA 1
ATOM 741 C C . LYS A 1 88 ? 5.465 -8.147 -15.616 1.00 82.56 88 LYS A C 1
ATOM 743 O O . LYS A 1 88 ? 6.188 -7.151 -15.676 1.00 82.56 88 LYS A O 1
ATOM 748 N N . VAL A 1 89 ? 5.020 -8.645 -14.467 1.00 83.81 89 VAL A N 1
ATOM 749 C CA . VAL A 1 89 ? 5.359 -8.093 -13.152 1.00 83.81 89 VAL A CA 1
ATOM 750 C C . VAL A 1 89 ? 6.840 -8.355 -12.871 1.00 83.81 89 VAL A C 1
ATOM 752 O O . VAL A 1 89 ? 7.253 -9.503 -12.727 1.00 83.81 89 VAL A O 1
ATOM 755 N N . LEU A 1 90 ? 7.634 -7.286 -12.806 1.00 78.44 90 LEU A N 1
ATOM 756 C CA . LEU A 1 90 ? 9.046 -7.329 -12.411 1.00 78.44 90 LEU A CA 1
ATOM 757 C C . LEU A 1 90 ? 9.195 -7.225 -10.894 1.00 78.44 90 LEU A C 1
ATOM 759 O O . LEU A 1 90 ? 10.030 -7.894 -10.295 1.00 78.44 90 LEU A O 1
ATOM 763 N N . TYR A 1 91 ? 8.359 -6.393 -10.279 1.00 80.06 91 TYR A N 1
ATOM 764 C CA . TYR A 1 91 ? 8.335 -6.174 -8.843 1.00 80.06 91 TYR A CA 1
ATOM 765 C C . TYR A 1 91 ? 6.893 -6.084 -8.364 1.00 80.06 91 TYR A C 1
ATOM 767 O O . TYR A 1 91 ? 6.056 -5.453 -9.008 1.00 80.06 91 TYR A O 1
ATOM 775 N N . SER A 1 92 ? 6.607 -6.699 -7.220 1.00 82.81 92 SER A N 1
ATOM 776 C CA . SER A 1 92 ? 5.321 -6.588 -6.539 1.00 82.81 92 SER A CA 1
ATOM 777 C C . SER A 1 92 ? 5.541 -6.592 -5.037 1.00 82.81 92 SER A C 1
ATOM 779 O O . SER A 1 92 ? 6.224 -7.465 -4.497 1.00 82.81 92 SER A O 1
ATOM 781 N N . LYS A 1 93 ? 4.942 -5.627 -4.344 1.00 84.44 93 LYS A N 1
ATOM 782 C CA . LYS A 1 93 ? 4.996 -5.530 -2.889 1.00 84.44 93 LYS A CA 1
ATOM 783 C C . LYS A 1 93 ? 3.625 -5.230 -2.320 1.00 84.44 93 LYS A C 1
ATOM 785 O O . LYS A 1 93 ? 2.971 -4.270 -2.714 1.00 84.44 93 LYS A O 1
ATOM 790 N N . LYS A 1 94 ? 3.226 -6.036 -1.339 1.00 88.69 94 LYS A N 1
ATOM 791 C CA . LYS A 1 94 ? 2.033 -5.819 -0.521 1.00 88.69 94 LYS A CA 1
ATOM 792 C C . LYS A 1 94 ? 2.411 -5.057 0.751 1.00 88.69 94 LYS A C 1
ATOM 794 O O . LYS A 1 94 ? 3.360 -5.446 1.431 1.00 88.69 94 LYS A O 1
ATOM 799 N N . ILE A 1 95 ? 1.669 -3.997 1.064 1.00 85.81 95 ILE A N 1
ATOM 800 C CA . ILE A 1 95 ? 1.808 -3.186 2.280 1.00 85.81 95 ILE A CA 1
ATOM 801 C C . ILE A 1 95 ? 0.437 -3.100 2.945 1.00 85.81 95 ILE A C 1
ATOM 803 O O . ILE A 1 95 ? -0.515 -2.623 2.334 1.00 85.81 95 ILE A O 1
ATOM 807 N N . LEU A 1 96 ? 0.322 -3.553 4.191 1.00 88.19 96 LEU A N 1
ATOM 808 C CA . LEU A 1 96 ? -0.921 -3.409 4.952 1.00 88.19 96 LEU A CA 1
ATOM 809 C C . LEU A 1 96 ? -1.132 -1.936 5.325 1.00 88.19 96 LEU A C 1
ATOM 811 O O . LEU A 1 96 ? -0.180 -1.263 5.725 1.00 88.19 96 LEU A O 1
ATOM 815 N N . LEU A 1 97 ? -2.368 -1.431 5.252 1.00 87.50 97 LEU A N 1
ATOM 816 C CA . LEU A 1 97 ? -2.665 -0.027 5.584 1.00 87.50 97 LEU A CA 1
ATOM 817 C C . LEU A 1 97 ? -2.289 0.319 7.033 1.00 87.50 97 LEU A C 1
ATOM 819 O O . LEU A 1 97 ? -1.844 1.428 7.324 1.00 87.50 97 LEU A O 1
ATOM 823 N N . GLU A 1 98 ? -2.387 -0.651 7.942 1.00 84.31 98 GLU A N 1
ATOM 824 C CA . GLU A 1 98 ? -1.958 -0.522 9.339 1.00 84.31 98 GLU A CA 1
ATOM 825 C C . GLU A 1 98 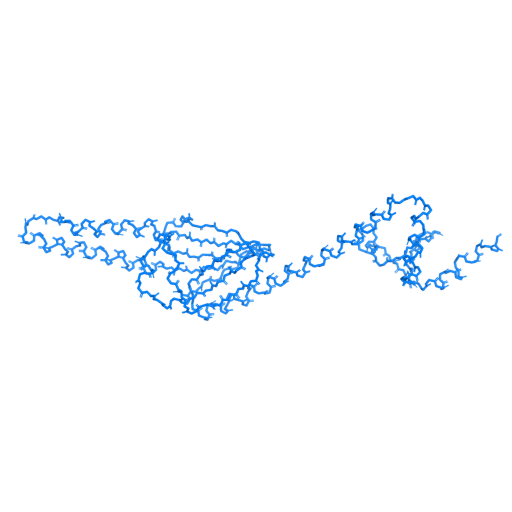? -0.442 -0.377 9.543 1.00 84.31 98 GLU A C 1
ATOM 827 O O . GLU A 1 98 ? 0.005 0.144 10.574 1.00 84.31 98 GLU A O 1
ATOM 832 N N . GLU A 1 99 ? 0.355 -0.853 8.587 1.00 86.69 99 GLU A N 1
ATOM 833 C CA . GLU A 1 99 ? 1.807 -0.727 8.620 1.00 86.69 99 GLU A CA 1
ATOM 834 C C . GLU A 1 99 ? 2.254 0.635 8.072 1.00 86.69 99 GLU A C 1
ATOM 836 O O . GLU A 1 99 ? 3.386 1.033 8.348 1.00 86.69 99 GLU A O 1
ATOM 841 N N . VAL A 1 100 ? 1.387 1.380 7.368 1.00 87.56 100 VAL A N 1
ATOM 842 C CA . VAL A 1 100 ? 1.709 2.698 6.802 1.00 87.56 100 VAL A CA 1
ATOM 843 C C . VAL A 1 100 ? 1.836 3.750 7.911 1.00 87.56 100 VAL A C 1
ATOM 845 O O . VAL A 1 100 ? 0.867 4.142 8.574 1.00 87.56 100 VAL A O 1
ATOM 848 N N . LYS A 1 101 ? 3.066 4.239 8.099 1.00 85.88 101 LYS A N 1
ATOM 849 C CA . LYS A 1 101 ? 3.403 5.324 9.028 1.00 85.88 101 LYS A CA 1
ATOM 850 C C . LYS A 1 101 ? 3.118 6.681 8.403 1.00 85.88 101 LYS A C 1
ATOM 852 O O . LYS A 1 101 ? 2.381 7.475 8.981 1.00 85.88 101 LYS A O 1
ATOM 857 N N . LYS A 1 102 ? 3.717 6.937 7.240 1.00 86.44 102 LYS A N 1
ATOM 858 C CA . LYS A 1 102 ? 3.683 8.241 6.577 1.00 86.44 102 LYS A CA 1
ATOM 859 C C . LYS A 1 102 ? 3.734 8.069 5.068 1.00 86.44 102 LYS A C 1
ATOM 861 O O . LYS A 1 102 ? 4.443 7.206 4.556 1.00 86.44 102 LYS A O 1
ATOM 866 N N . VAL A 1 103 ? 3.023 8.941 4.375 1.00 87.12 103 VAL A N 1
ATOM 867 C CA . VAL A 1 103 ? 3.116 9.128 2.930 1.00 87.12 103 VAL A CA 1
ATOM 868 C C . VAL A 1 103 ? 3.547 10.571 2.702 1.00 87.12 103 VAL A C 1
ATOM 870 O O . VAL A 1 103 ? 2.996 11.471 3.332 1.00 87.12 103 VAL A O 1
ATOM 873 N N . TYR A 1 104 ? 4.587 10.802 1.903 1.00 86.31 104 TYR A N 1
ATOM 874 C CA . TYR A 1 104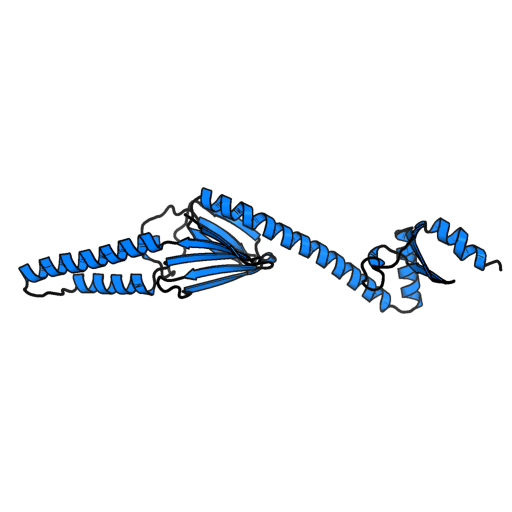 ? 5.113 12.150 1.688 1.00 86.31 104 TYR A CA 1
ATOM 875 C C . TYR A 1 104 ? 5.841 12.300 0.359 1.00 86.31 104 TYR A C 1
ATOM 877 O O . TYR A 1 104 ? 6.305 11.330 -0.233 1.00 86.31 104 TYR A O 1
ATOM 885 N N . PHE A 1 105 ? 5.984 13.545 -0.077 1.00 83.94 105 PHE A N 1
ATOM 886 C CA . PHE A 1 105 ? 6.709 13.908 -1.283 1.00 83.94 105 PHE A CA 1
ATOM 887 C C . PHE A 1 105 ? 8.166 14.266 -0.976 1.00 83.94 105 PHE A C 1
ATOM 889 O O . PHE A 1 105 ? 8.452 14.921 0.029 1.00 83.94 105 PHE A O 1
ATOM 896 N N . LYS A 1 106 ? 9.096 13.852 -1.840 1.00 78.94 106 LYS A N 1
ATOM 897 C CA . LYS A 1 106 ? 10.512 14.230 -1.774 1.00 78.94 106 LYS A CA 1
ATOM 898 C C . LYS A 1 106 ? 10.995 14.783 -3.107 1.00 78.94 106 LYS A C 1
ATOM 900 O O . LYS A 1 106 ? 10.718 14.222 -4.162 1.00 78.94 106 LYS A O 1
ATOM 905 N N . ASN A 1 107 ? 11.774 15.862 -3.019 1.00 64.50 107 ASN A N 1
ATOM 906 C CA . ASN A 1 107 ? 12.334 16.578 -4.170 1.00 64.50 107 ASN A CA 1
ATOM 907 C C . ASN A 1 107 ? 13.778 16.169 -4.494 1.00 64.50 107 ASN A C 1
ATOM 909 O O . ASN A 1 107 ? 14.309 16.580 -5.523 1.00 64.50 107 ASN A O 1
ATOM 913 N N . THR A 1 108 ? 14.419 15.389 -3.622 1.00 56.78 108 THR A N 1
ATOM 914 C CA . THR A 1 108 ? 15.813 14.961 -3.759 1.00 56.78 108 THR A CA 1
ATOM 915 C C . THR A 1 108 ? 15.929 13.462 -3.503 1.00 56.78 108 THR A C 1
ATOM 917 O O . THR A 1 108 ? 15.635 12.965 -2.412 1.00 56.78 108 THR A O 1
ATOM 920 N N . PHE A 1 109 ? 16.350 12.731 -4.535 1.00 51.28 109 PHE A N 1
ATOM 921 C CA . PHE A 1 109 ? 16.775 11.341 -4.425 1.00 51.28 109 PHE A CA 1
ATOM 922 C C . PHE A 1 109 ? 18.287 11.372 -4.170 1.00 51.28 109 PHE A C 1
ATOM 924 O O . PHE A 1 109 ? 19.070 11.612 -5.085 1.00 51.28 109 PHE A O 1
ATOM 931 N N . GLY A 1 110 ? 18.707 11.228 -2.910 1.00 41.72 110 GLY A N 1
ATOM 932 C CA . GLY A 1 110 ? 20.115 10.954 -2.612 1.00 41.72 110 GLY A CA 1
ATOM 933 C C . GLY A 1 110 ? 20.487 9.621 -3.259 1.00 41.72 110 GLY A C 1
ATOM 934 O O . GLY A 1 110 ? 19.703 8.679 -3.183 1.00 41.72 110 GLY A O 1
ATOM 935 N N . ILE A 1 111 ? 21.631 9.569 -3.937 1.00 37.28 111 ILE A N 1
ATOM 936 C CA . ILE A 1 111 ? 22.142 8.455 -4.753 1.00 37.28 111 ILE A CA 1
ATOM 937 C C . ILE A 1 111 ? 22.339 7.198 -3.881 1.00 37.28 111 ILE A C 1
ATOM 939 O O . ILE A 1 111 ? 23.431 6.898 -3.416 1.00 37.28 111 ILE A O 1
ATOM 943 N N . SER A 1 112 ? 21.256 6.484 -3.587 1.00 29.27 112 SER A N 1
ATOM 944 C CA . SER A 1 112 ? 21.220 5.384 -2.622 1.00 29.27 112 SER A CA 1
ATOM 945 C C . SER A 1 112 ? 20.210 4.341 -3.092 1.00 29.27 112 SER A C 1
ATOM 947 O O . SER A 1 112 ? 19.134 4.207 -2.526 1.00 29.27 112 SER A O 1
ATOM 949 N N . LEU A 1 113 ? 20.522 3.689 -4.212 1.00 33.72 113 LEU A N 1
ATOM 950 C CA . LEU A 1 113 ? 20.074 2.347 -4.616 1.00 33.72 113 LEU A CA 1
ATOM 951 C C . LEU A 1 113 ? 20.625 2.098 -6.028 1.00 33.72 113 LEU A C 1
ATOM 953 O O . LEU A 1 113 ? 19.916 2.130 -7.028 1.00 33.72 113 LEU A O 1
ATOM 957 N N . MET A 1 114 ? 21.944 1.892 -6.108 1.00 29.52 114 MET A N 1
ATOM 958 C CA . MET A 1 114 ? 22.481 1.004 -7.139 1.00 29.52 114 MET A CA 1
ATOM 959 C C . MET A 1 114 ? 21.893 -0.381 -6.838 1.00 29.52 114 MET A C 1
ATOM 961 O O . MET A 1 114 ? 21.904 -0.760 -5.670 1.00 29.52 114 MET A O 1
ATOM 965 N N . LEU A 1 115 ? 21.407 -1.102 -7.855 1.00 30.62 115 LEU A N 1
ATOM 966 C CA . LEU A 1 115 ? 20.708 -2.409 -7.815 1.00 30.62 115 LEU A CA 1
ATOM 967 C C . LEU A 1 115 ? 19.180 -2.365 -8.046 1.00 30.62 115 LEU A C 1
ATOM 969 O O . LEU A 1 115 ? 18.457 -3.172 -7.468 1.00 30.62 115 LEU A O 1
ATOM 973 N N . ASP A 1 116 ? 18.686 -1.500 -8.942 1.00 36.69 116 ASP A N 1
ATOM 974 C CA . ASP A 1 116 ? 17.357 -1.676 -9.558 1.00 36.69 116 ASP A CA 1
ATOM 975 C C . ASP A 1 116 ? 17.490 -1.707 -11.103 1.00 36.69 116 ASP A C 1
ATOM 977 O O . ASP A 1 116 ? 18.154 -0.826 -11.660 1.00 36.69 116 ASP A O 1
ATOM 981 N N . PRO A 1 117 ? 16.923 -2.690 -11.839 1.00 36.09 117 PRO A N 1
ATOM 982 C CA . PRO A 1 117 ? 17.199 -2.920 -13.269 1.00 36.09 117 PRO A CA 1
ATOM 983 C C . PRO A 1 117 ? 16.708 -1.834 -14.247 1.00 36.09 117 PRO A C 1
ATOM 985 O O . PRO A 1 117 ? 16.901 -1.955 -15.453 1.00 36.09 117 PRO A O 1
ATOM 988 N N . GLY A 1 118 ? 16.072 -0.753 -13.788 1.00 44.59 118 GLY A N 1
ATOM 989 C CA . GLY A 1 118 ? 15.563 0.321 -14.660 1.00 44.59 118 GLY A CA 1
ATOM 990 C C . GLY A 1 118 ? 16.598 1.399 -15.027 1.00 44.59 118 GLY A C 1
ATOM 991 O O . GLY A 1 118 ? 16.222 2.543 -15.279 1.00 44.59 118 GLY A O 1
ATOM 992 N N . ILE A 1 119 ? 17.889 1.046 -15.025 1.00 44.66 119 ILE A N 1
ATOM 993 C CA . ILE A 1 119 ? 19.103 1.893 -15.013 1.00 44.66 119 ILE A CA 1
ATOM 994 C C . ILE A 1 119 ? 19.056 3.141 -15.926 1.00 44.66 119 ILE A C 1
ATOM 996 O O . ILE A 1 119 ? 19.552 4.199 -15.542 1.00 44.66 119 ILE A O 1
ATOM 1000 N N . LEU A 1 120 ? 18.400 3.097 -17.086 1.00 41.38 120 LEU A N 1
ATOM 1001 C CA . LEU A 1 120 ? 18.392 4.220 -18.036 1.00 41.38 120 LEU A CA 1
ATOM 1002 C C . LEU A 1 120 ? 17.603 5.463 -17.582 1.00 41.38 120 LEU A C 1
ATOM 1004 O O . LEU A 1 120 ? 18.009 6.574 -17.917 1.00 41.38 120 LEU A O 1
ATOM 1008 N N . ASN A 1 121 ? 16.541 5.321 -16.780 1.00 43.28 121 ASN A N 1
ATOM 1009 C CA . ASN A 1 121 ? 15.835 6.489 -16.223 1.00 43.28 121 ASN A CA 1
ATOM 1010 C C . ASN A 1 121 ? 16.579 7.112 -15.028 1.00 43.28 121 ASN A C 1
ATOM 1012 O O . ASN A 1 121 ? 16.344 8.275 -14.696 1.00 43.28 121 ASN A O 1
ATOM 1016 N N . TYR A 1 122 ? 17.469 6.357 -14.378 1.00 49.38 122 TYR A N 1
ATOM 1017 C CA . TYR A 1 122 ? 18.175 6.778 -13.163 1.00 49.38 122 TYR A CA 1
ATOM 1018 C C . TYR A 1 122 ? 19.459 7.564 -13.455 1.00 49.38 122 TYR A C 1
ATOM 1020 O O . TYR A 1 122 ? 19.852 8.405 -12.650 1.00 49.38 122 TYR A O 1
ATOM 1028 N N . LEU A 1 123 ? 20.094 7.338 -14.611 1.00 39.88 123 LEU A N 1
ATOM 1029 C CA . LEU A 1 123 ? 21.422 7.882 -14.929 1.00 39.88 123 LEU A CA 1
ATOM 1030 C C . LEU A 1 123 ? 21.474 9.399 -15.186 1.00 39.88 123 LEU A C 1
ATOM 1032 O O . LEU A 1 123 ? 22.550 9.979 -15.087 1.00 39.88 123 LEU A O 1
ATOM 1036 N N . PHE A 1 124 ? 20.349 10.060 -15.487 1.00 38.03 124 PHE A N 1
ATOM 1037 C CA . PHE A 1 124 ? 20.368 11.439 -16.012 1.00 38.03 124 PHE A CA 1
ATOM 1038 C C . PHE A 1 124 ? 19.654 12.496 -15.160 1.00 38.03 124 PHE A C 1
ATOM 1040 O O . PHE A 1 124 ? 19.632 13.661 -15.547 1.00 38.03 124 PHE A O 1
ATOM 1047 N N . ASN A 1 125 ? 19.072 12.148 -14.007 1.00 39.09 125 ASN A N 1
ATOM 1048 C CA . ASN A 1 125 ? 18.298 13.116 -13.222 1.00 39.09 125 ASN A CA 1
ATOM 1049 C C . ASN A 1 125 ? 18.573 12.994 -11.715 1.00 39.09 125 ASN A C 1
ATOM 1051 O O . ASN A 1 125 ? 17.951 12.205 -11.014 1.00 39.09 125 ASN A O 1
ATOM 1055 N N . SER A 1 126 ? 19.461 13.840 -11.191 1.00 41.91 126 SER A N 1
ATOM 1056 C CA . SER A 1 126 ? 19.786 13.964 -9.758 1.00 41.91 126 SER A CA 1
ATOM 1057 C C . SER A 1 126 ? 18.719 14.710 -8.930 1.00 41.91 126 SER A C 1
ATOM 1059 O O . SER A 1 126 ? 18.876 14.903 -7.725 1.00 41.91 126 SER A O 1
ATOM 1061 N N . LYS A 1 127 ? 17.607 15.125 -9.558 1.00 50.81 127 LYS A N 1
ATOM 1062 C CA . LYS A 1 127 ? 16.489 15.869 -8.943 1.00 50.81 127 LYS A CA 1
ATOM 1063 C C . LYS A 1 127 ? 15.131 15.216 -9.225 1.00 50.81 127 LYS A C 1
ATOM 1065 O O . LYS A 1 127 ? 14.164 15.896 -9.571 1.00 50.81 127 LYS A O 1
ATOM 1070 N N . GLN A 1 128 ? 15.047 13.887 -9.152 1.00 59.44 128 GLN A N 1
ATOM 1071 C CA . GLN A 1 128 ? 13.763 13.213 -9.354 1.00 59.44 128 GLN A CA 1
ATOM 1072 C C . GLN A 1 128 ? 12.844 13.452 -8.158 1.00 59.44 128 GLN A C 1
ATOM 1074 O O . GLN A 1 128 ? 13.203 13.192 -7.010 1.00 59.44 128 GLN A O 1
ATOM 1079 N N . LYS A 1 129 ? 11.656 13.975 -8.461 1.00 68.25 129 LYS A N 1
ATOM 1080 C CA . LYS A 1 129 ? 10.548 14.143 -7.528 1.00 68.25 129 LYS A CA 1
ATOM 1081 C C . LYS A 1 129 ? 9.802 12.818 -7.394 1.00 68.25 129 LYS A C 1
ATOM 1083 O O . LYS A 1 129 ? 9.506 12.174 -8.404 1.00 68.25 129 LYS A O 1
ATOM 1088 N N . PHE A 1 130 ? 9.527 12.398 -6.165 1.00 74.62 130 PHE A N 1
ATOM 1089 C CA . PHE A 1 130 ? 8.876 11.118 -5.917 1.00 74.62 130 PHE A CA 1
ATOM 1090 C C . PHE A 1 130 ? 8.011 11.125 -4.659 1.00 74.62 130 PHE A C 1
ATOM 1092 O O . PHE A 1 130 ? 8.284 11.816 -3.675 1.00 74.62 130 PHE A O 1
ATOM 1099 N N . MET A 1 131 ? 6.961 10.314 -4.695 1.00 79.62 131 MET A N 1
ATOM 1100 C CA . MET A 1 131 ? 6.142 9.964 -3.542 1.00 79.62 131 MET A CA 1
ATOM 1101 C C . MET A 1 131 ? 6.807 8.821 -2.787 1.00 79.62 131 MET A C 1
ATOM 1103 O O . MET A 1 131 ? 7.200 7.837 -3.403 1.00 79.62 131 MET A O 1
ATOM 1107 N N . LYS A 1 132 ? 6.896 8.924 -1.462 1.00 83.25 132 LYS A N 1
ATOM 1108 C CA . LYS A 1 132 ? 7.465 7.910 -0.578 1.00 83.25 132 LYS A CA 1
ATOM 1109 C C . LYS A 1 132 ? 6.410 7.408 0.407 1.00 83.25 132 LYS A C 1
ATOM 1111 O O . LYS A 1 132 ? 5.798 8.207 1.113 1.00 83.25 132 LYS A O 1
ATOM 1116 N N . ILE A 1 133 ? 6.223 6.091 0.468 1.00 82.56 133 ILE A N 1
ATOM 1117 C CA . ILE A 1 133 ? 5.357 5.410 1.441 1.00 82.56 133 ILE A CA 1
ATOM 1118 C C . ILE A 1 133 ? 6.259 4.721 2.458 1.00 82.56 133 ILE A C 1
ATOM 1120 O O . ILE A 1 133 ? 7.007 3.813 2.106 1.00 82.56 133 ILE A O 1
ATOM 1124 N N . GLU A 1 134 ? 6.207 5.163 3.710 1.00 83.62 134 GLU A N 1
ATOM 1125 C CA . GLU A 1 134 ? 6.996 4.621 4.811 1.00 83.62 134 GLU A CA 1
ATOM 1126 C C . GLU A 1 134 ? 6.161 3.647 5.642 1.00 83.62 134 GLU A C 1
ATOM 1128 O O . GLU A 1 134 ? 5.109 4.013 6.177 1.00 83.62 134 GLU A O 1
ATOM 1133 N N . ALA A 1 135 ? 6.643 2.410 5.763 1.00 83.25 135 ALA A N 1
ATOM 1134 C CA . ALA A 1 135 ? 6.019 1.368 6.567 1.00 83.25 135 ALA A CA 1
ATOM 1135 C C . ALA A 1 135 ? 6.774 1.139 7.889 1.00 83.25 135 ALA A C 1
ATOM 1137 O O . ALA A 1 135 ? 7.946 1.489 8.033 1.00 83.25 135 ALA A O 1
ATOM 1138 N N . LYS A 1 136 ? 6.122 0.513 8.877 1.00 79.44 136 LYS A N 1
ATOM 1139 C CA . LYS A 1 136 ? 6.713 0.257 10.204 1.00 79.44 136 LYS A CA 1
ATOM 1140 C C . LYS A 1 136 ? 8.054 -0.486 10.165 1.00 79.44 136 LYS A C 1
ATOM 1142 O O . LYS A 1 136 ? 8.916 -0.158 10.973 1.00 79.44 136 LYS A O 1
ATOM 1147 N N . LYS A 1 137 ? 8.238 -1.421 9.229 1.00 66.44 137 LYS A N 1
ATOM 1148 C CA . LYS A 1 137 ? 9.408 -2.314 9.121 1.00 66.44 137 LYS A CA 1
ATOM 1149 C C . LYS A 1 137 ? 10.578 -1.730 8.304 1.00 66.44 137 LYS A C 1
ATOM 1151 O O . LYS A 1 137 ? 11.170 -2.445 7.511 1.00 66.44 137 LYS A O 1
ATOM 1156 N N . ASN A 1 138 ? 10.885 -0.437 8.435 1.00 57.12 138 ASN A N 1
ATOM 1157 C CA . ASN A 1 138 ? 11.969 0.272 7.716 1.00 57.12 138 ASN A CA 1
ATOM 1158 C C . ASN A 1 138 ? 11.943 0.191 6.175 1.00 57.12 138 ASN A C 1
ATOM 1160 O O . ASN A 1 138 ? 12.863 0.667 5.514 1.00 57.12 138 ASN A O 1
ATOM 1164 N N . TYR A 1 139 ? 10.883 -0.354 5.581 1.00 58.75 139 TYR A N 1
ATOM 1165 C CA . TYR A 1 139 ? 10.710 -0.347 4.138 1.00 58.75 139 TYR A CA 1
ATOM 1166 C C . TYR A 1 139 ? 10.083 0.961 3.705 1.00 58.75 139 TYR A C 1
ATOM 1168 O O . TYR A 1 139 ? 9.112 1.446 4.296 1.00 58.75 139 TYR A O 1
ATOM 1176 N N . SER A 1 140 ? 10.624 1.497 2.623 1.00 59.00 140 SER A N 1
ATOM 1177 C CA . SER A 1 140 ? 10.029 2.634 1.969 1.00 59.00 140 SER A CA 1
ATOM 1178 C C . SER A 1 140 ? 9.973 2.437 0.476 1.00 59.00 140 SER A C 1
ATOM 1180 O O . SER A 1 140 ? 11.001 2.164 -0.138 1.00 59.00 140 SER A O 1
ATOM 1182 N N . PHE A 1 141 ? 8.783 2.598 -0.086 1.00 65.69 141 PHE A N 1
ATOM 1183 C CA . PHE A 1 141 ? 8.582 2.520 -1.523 1.00 65.69 141 PHE A CA 1
ATOM 1184 C C . PHE A 1 141 ? 8.495 3.920 -2.128 1.00 65.69 141 PHE A C 1
ATOM 1186 O O . PHE A 1 141 ? 7.875 4.798 -1.524 1.00 65.69 141 PHE A O 1
ATOM 1193 N N . GLY A 1 142 ? 9.123 4.116 -3.289 1.00 68.12 142 GLY A N 1
ATOM 1194 C CA . GLY A 1 142 ? 9.146 5.375 -4.027 1.00 68.12 142 GLY A CA 1
ATOM 1195 C C . GLY A 1 142 ? 8.446 5.256 -5.382 1.00 68.12 142 GLY A C 1
ATOM 1196 O O . GLY A 1 142 ? 8.727 4.311 -6.106 1.00 68.12 142 GLY A O 1
ATOM 1197 N N . LEU A 1 143 ? 7.586 6.213 -5.741 1.00 72.25 143 LEU A N 1
ATOM 1198 C CA . LEU A 1 143 ? 7.068 6.381 -7.108 1.00 72.25 143 LEU A CA 1
ATOM 1199 C C . LEU A 1 143 ? 7.505 7.709 -7.676 1.00 72.25 143 LEU A C 1
ATOM 1201 O O . LEU A 1 143 ? 7.252 8.747 -7.062 1.00 72.25 143 LEU A O 1
ATOM 1205 N N . PHE A 1 144 ? 8.079 7.697 -8.870 1.00 72.56 144 PHE A N 1
ATOM 1206 C CA . PHE A 1 144 ? 8.451 8.932 -9.539 1.00 72.56 144 PHE A CA 1
ATOM 1207 C C . PHE A 1 144 ? 7.211 9.626 -10.069 1.00 72.56 144 PHE A C 1
ATOM 1209 O O . PHE A 1 144 ? 6.515 9.107 -10.936 1.00 72.56 144 PHE A O 1
ATOM 1216 N N . LEU A 1 145 ? 6.929 10.829 -9.588 1.00 75.94 145 LEU A N 1
ATOM 1217 C CA . LEU A 1 145 ? 5.776 11.617 -10.009 1.00 75.94 145 LEU A CA 1
ATOM 1218 C C . LEU A 1 145 ? 5.958 13.078 -9.617 1.00 75.94 145 LEU A C 1
ATOM 1220 O O . LEU A 1 145 ? 6.762 13.414 -8.748 1.00 75.94 145 LEU A O 1
ATOM 1224 N N . ASP A 1 146 ? 5.260 13.957 -10.328 1.00 79.50 146 ASP A N 1
ATOM 1225 C CA . ASP A 1 146 ? 5.283 15.374 -10.002 1.00 79.50 146 ASP A CA 1
ATOM 1226 C C . ASP A 1 146 ? 4.415 15.671 -8.770 1.00 79.50 146 ASP A C 1
ATOM 1228 O O . ASP A 1 146 ? 3.681 14.821 -8.266 1.00 79.50 146 ASP A O 1
ATOM 1232 N N . TYR A 1 147 ? 4.530 16.891 -8.250 1.00 81.94 147 TYR A N 1
ATOM 1233 C CA . TYR A 1 147 ? 3.829 17.268 -7.026 1.00 81.94 147 TYR A CA 1
ATOM 1234 C C . TYR A 1 147 ? 2.305 17.323 -7.209 1.00 81.94 147 TYR A C 1
ATOM 1236 O O . TYR A 1 147 ? 1.562 17.015 -6.283 1.00 81.94 147 TYR A O 1
ATOM 1244 N N . ASN A 1 148 ? 1.822 17.658 -8.405 1.00 86.69 148 ASN A N 1
ATOM 1245 C CA . ASN A 1 148 ? 0.387 17.751 -8.667 1.00 86.69 148 ASN A CA 1
ATOM 1246 C C . ASN A 1 148 ? -0.245 16.358 -8.718 1.00 86.69 148 ASN A C 1
ATOM 1248 O O . ASN A 1 148 ? -1.308 16.125 -8.146 1.00 86.69 148 ASN A O 1
ATOM 1252 N N . ASP A 1 149 ? 0.432 15.416 -9.366 1.00 86.12 149 ASP A N 1
ATOM 1253 C CA . ASP A 1 149 ? 0.065 14.010 -9.382 1.00 86.12 149 ASP A CA 1
ATOM 1254 C C . ASP A 1 149 ? 0.167 13.410 -7.967 1.00 86.12 149 ASP A C 1
ATOM 1256 O O . ASP A 1 149 ? -0.701 12.629 -7.584 1.00 86.12 149 ASP A O 1
ATOM 1260 N N . PHE A 1 150 ? 1.130 13.841 -7.138 1.00 86.75 150 PHE A N 1
ATOM 1261 C CA . PHE A 1 150 ? 1.202 13.442 -5.725 1.00 86.75 150 PHE A CA 1
ATOM 1262 C C . PHE A 1 150 ? -0.055 13.861 -4.964 1.00 86.75 150 PHE A C 1
ATOM 1264 O O . PHE A 1 150 ? -0.666 13.025 -4.305 1.00 86.75 150 PHE A O 1
ATOM 1271 N N . LEU A 1 151 ? -0.465 15.128 -5.081 1.00 89.56 151 LEU A N 1
ATOM 1272 C CA . LEU A 1 151 ? -1.643 15.648 -4.383 1.00 89.56 151 LEU A CA 1
ATOM 1273 C C . LEU A 1 151 ? -2.914 14.873 -4.747 1.00 89.56 151 LEU A C 1
ATOM 1275 O O . LEU A 1 151 ? -3.704 14.543 -3.866 1.00 89.56 151 LEU A O 1
ATOM 1279 N N . LYS A 1 152 ? -3.092 14.512 -6.025 1.00 90.69 152 LYS A N 1
ATOM 1280 C CA . LYS A 1 152 ? -4.230 13.685 -6.466 1.00 90.69 152 LYS A CA 1
ATOM 1281 C C . LYS A 1 152 ? -4.253 12.322 -5.771 1.00 90.69 152 LYS A C 1
ATOM 1283 O O . LYS A 1 152 ? -5.319 11.847 -5.388 1.00 90.69 152 LYS A O 1
ATOM 1288 N N . ILE A 1 153 ? -3.088 11.693 -5.612 1.00 87.56 153 ILE A N 1
ATOM 1289 C CA . ILE A 1 153 ? -2.965 10.400 -4.929 1.00 87.56 153 ILE A CA 1
ATOM 1290 C C . ILE A 1 153 ? -3.191 10.564 -3.424 1.00 87.56 153 ILE A C 1
ATOM 1292 O O . ILE A 1 153 ? -3.895 9.758 -2.820 1.00 87.56 153 ILE A O 1
ATOM 1296 N N . ASP A 1 154 ? -2.623 11.606 -2.818 1.00 89.50 154 ASP A N 1
ATOM 1297 C CA . ASP A 1 154 ? -2.694 11.857 -1.378 1.00 89.50 154 ASP A CA 1
ATOM 1298 C C . ASP A 1 154 ? -4.141 12.079 -0.910 1.00 89.50 154 ASP A C 1
ATOM 1300 O O . ASP A 1 154 ? -4.575 11.467 0.066 1.00 89.50 154 ASP A O 1
ATOM 1304 N N . VAL A 1 155 ? -4.934 12.826 -1.688 1.00 91.38 155 VAL A N 1
ATOM 1305 C CA . VAL A 1 155 ? -6.376 13.031 -1.448 1.00 91.38 155 VAL A CA 1
ATOM 1306 C C . VAL A 1 155 ? -7.159 11.712 -1.415 1.00 91.38 155 VAL A C 1
ATOM 1308 O O . VAL A 1 155 ? -8.155 11.609 -0.704 1.00 91.38 155 VAL A O 1
ATOM 1311 N N . ILE A 1 156 ? -6.720 10.684 -2.145 1.00 89.81 156 ILE A N 1
ATOM 1312 C CA . ILE A 1 156 ? -7.367 9.363 -2.162 1.00 89.81 156 ILE A CA 1
ATOM 1313 C C . ILE A 1 156 ? -6.843 8.472 -1.031 1.00 89.81 156 ILE A C 1
ATOM 1315 O O . ILE A 1 156 ? -7.603 7.735 -0.400 1.00 89.81 156 ILE A O 1
ATOM 1319 N N . LEU A 1 157 ? -5.533 8.504 -0.793 1.00 88.94 157 LEU A N 1
ATOM 1320 C CA . LEU A 1 157 ? -4.858 7.550 0.076 1.00 88.94 157 LEU A CA 1
ATOM 1321 C C . LEU A 1 157 ? -4.997 7.906 1.563 1.00 88.94 157 LEU A C 1
ATOM 1323 O O . LEU A 1 157 ? -5.205 7.007 2.381 1.00 88.94 157 LEU A O 1
ATOM 1327 N N . GLN A 1 158 ? -4.923 9.192 1.924 1.00 88.94 158 GLN A N 1
ATOM 1328 C CA . GLN A 1 158 ? -5.013 9.628 3.323 1.00 88.94 158 GLN A CA 1
ATOM 1329 C C . GLN A 1 158 ? -6.351 9.261 3.981 1.00 88.94 158 GLN A C 1
ATOM 1331 O O . GLN A 1 158 ? -6.318 8.690 5.077 1.00 88.94 158 GLN A O 1
ATOM 1336 N N . PRO A 1 159 ? -7.523 9.491 3.346 1.00 89.56 159 PRO A N 1
ATOM 1337 C CA . PRO A 1 159 ? -8.802 9.093 3.928 1.00 89.56 159 PRO A CA 1
ATOM 1338 C C . PRO A 1 159 ? -8.892 7.587 4.171 1.00 89.56 159 PRO A C 1
ATOM 1340 O O . PRO A 1 159 ? -9.291 7.182 5.257 1.00 89.56 159 PRO A O 1
ATOM 1343 N N . LYS A 1 160 ? -8.434 6.756 3.223 1.00 88.19 160 LYS A N 1
ATOM 1344 C CA . LYS A 1 160 ? -8.432 5.292 3.378 1.00 88.19 160 LYS A CA 1
ATOM 1345 C C . LYS A 1 160 ? -7.534 4.819 4.524 1.00 88.19 160 LYS A C 1
ATOM 1347 O O . LYS A 1 160 ? -7.932 3.955 5.302 1.00 88.19 160 LYS A O 1
ATOM 1352 N N . ILE A 1 161 ? -6.338 5.398 4.671 1.00 87.62 161 ILE A N 1
ATOM 1353 C CA . ILE A 1 161 ? -5.447 5.085 5.803 1.00 87.62 161 ILE A CA 1
ATOM 1354 C C . ILE A 1 161 ? -6.110 5.473 7.131 1.00 87.62 161 ILE A C 1
ATOM 1356 O O . ILE A 1 161 ? -6.012 4.725 8.107 1.00 87.62 161 ILE A O 1
ATOM 1360 N N . LYS A 1 162 ? -6.765 6.638 7.182 1.00 87.56 162 LYS A N 1
ATOM 1361 C CA . LYS A 1 162 ? -7.447 7.128 8.384 1.00 87.56 162 LYS A CA 1
ATOM 1362 C C . LYS A 1 162 ? -8.638 6.242 8.753 1.00 87.56 162 LYS A C 1
ATOM 1364 O O . LYS A 1 162 ? -8.685 5.743 9.870 1.00 87.56 162 LYS A O 1
ATOM 1369 N N . GLU A 1 163 ? -9.519 5.963 7.799 1.00 86.94 163 GLU A N 1
ATOM 1370 C CA . GLU A 1 163 ? -10.692 5.107 7.984 1.00 86.94 163 GLU A CA 1
ATOM 1371 C C . GLU A 1 163 ? -10.304 3.717 8.509 1.00 86.94 163 GLU A C 1
ATOM 1373 O O . GLU A 1 163 ? -10.893 3.221 9.469 1.00 86.94 163 GLU A O 1
ATOM 1378 N N . HIS A 1 164 ? -9.262 3.104 7.940 1.00 86.62 164 HIS A N 1
ATOM 1379 C CA . HIS A 1 164 ? -8.773 1.809 8.406 1.00 86.62 164 HIS A CA 1
ATOM 1380 C C . HIS A 1 164 ? -8.222 1.878 9.844 1.00 86.62 164 HIS A C 1
ATOM 1382 O O . HIS A 1 164 ? -8.443 0.967 10.649 1.00 86.62 164 HIS A O 1
ATOM 1388 N N . LYS A 1 165 ? -7.507 2.953 10.207 1.00 84.88 165 LYS A N 1
ATOM 1389 C CA . LYS A 1 165 ? -7.026 3.162 11.586 1.00 84.88 165 LYS A CA 1
ATOM 1390 C C . LYS A 1 165 ? -8.192 3.324 12.564 1.00 84.88 165 LYS A C 1
ATOM 1392 O O . LYS A 1 165 ? -8.167 2.693 13.621 1.00 84.88 165 LYS A O 1
ATOM 1397 N N . ASP A 1 166 ? -9.219 4.078 12.189 1.00 84.38 166 ASP A N 1
ATOM 1398 C CA . ASP A 1 166 ? -10.400 4.323 13.020 1.00 84.38 166 ASP A CA 1
ATOM 1399 C C . ASP A 1 166 ? -11.221 3.039 13.227 1.00 84.38 166 ASP A C 1
ATOM 1401 O O . ASP A 1 166 ? -11.512 2.666 14.368 1.00 84.38 166 ASP A O 1
ATOM 1405 N N . LYS A 1 167 ? -11.491 2.278 12.153 1.00 83.81 167 LYS A N 1
ATOM 1406 C CA . LYS A 1 167 ? -12.145 0.955 12.233 1.00 83.81 167 LYS A CA 1
ATOM 1407 C C . LYS A 1 167 ? -11.401 0.011 13.176 1.00 83.81 167 LYS A C 1
ATOM 1409 O O . LYS A 1 167 ? -12.016 -0.662 14.003 1.00 83.81 167 LYS A O 1
ATOM 1414 N N . LYS A 1 168 ? -10.066 -0.008 13.109 1.00 82.44 168 LYS A N 1
ATOM 1415 C CA . LYS A 1 168 ? -9.236 -0.844 13.985 1.00 82.44 168 LYS A CA 1
ATOM 1416 C C . LYS A 1 168 ? -9.315 -0.418 15.454 1.00 82.44 168 LYS A C 1
ATOM 1418 O O . LYS A 1 168 ? -9.339 -1.282 16.330 1.00 82.44 168 LYS A O 1
ATOM 1423 N N . ILE A 1 169 ? -9.357 0.884 15.742 1.00 81.69 169 ILE A N 1
ATOM 1424 C CA . ILE A 1 169 ? -9.527 1.396 17.112 1.00 81.69 169 ILE A CA 1
ATOM 1425 C C . ILE A 1 169 ? -10.867 0.930 17.687 1.00 81.69 169 ILE A C 1
ATOM 1427 O O . ILE A 1 169 ? -10.904 0.408 18.804 1.00 81.69 169 ILE A O 1
ATOM 1431 N N . ILE A 1 170 ? -11.943 1.060 16.908 1.00 82.12 170 ILE A N 1
ATOM 1432 C CA . ILE A 1 170 ? -13.286 0.616 17.294 1.00 82.12 170 ILE A CA 1
ATOM 1433 C C . ILE A 1 170 ? -13.285 -0.894 17.561 1.00 82.12 170 ILE A C 1
ATOM 1435 O O . ILE A 1 170 ? -13.672 -1.326 18.647 1.00 82.12 170 ILE A O 1
ATOM 1439 N N . LEU A 1 171 ? -12.760 -1.697 16.631 1.00 82.94 171 LEU A N 1
ATOM 1440 C CA . LEU A 1 171 ? -12.687 -3.152 16.778 1.00 82.94 171 LEU A CA 1
ATOM 1441 C C . LEU A 1 171 ? -11.885 -3.573 18.020 1.00 82.94 171 LEU A C 1
ATOM 1443 O O . LEU A 1 171 ? -12.303 -4.459 18.764 1.00 82.94 171 LEU A O 1
ATOM 1447 N N . ASN A 1 172 ? -10.755 -2.914 18.290 1.00 81.75 172 ASN A N 1
ATOM 1448 C CA . ASN A 1 172 ? -9.947 -3.185 19.479 1.00 81.75 172 ASN A CA 1
ATOM 1449 C C . ASN A 1 172 ? -10.682 -2.829 20.779 1.00 81.75 172 ASN A C 1
ATOM 1451 O O . ASN A 1 172 ? -10.539 -3.542 21.773 1.00 81.75 172 ASN A O 1
ATOM 1455 N N . LYS A 1 173 ? -11.480 -1.753 20.791 1.00 80.75 173 LYS A N 1
ATOM 1456 C CA . LYS A 1 173 ? -12.326 -1.391 21.938 1.00 80.75 173 LYS A CA 1
ATOM 1457 C C . LYS A 1 173 ? -13.365 -2.480 22.217 1.00 80.75 173 LYS A C 1
ATOM 1459 O O . LYS A 1 173 ? -13.521 -2.877 23.370 1.00 80.75 173 LYS A O 1
ATOM 1464 N N . TYR A 1 174 ? -14.012 -3.000 21.172 1.00 76.88 174 TYR A N 1
ATOM 1465 C CA . TYR A 1 174 ? -14.954 -4.116 21.292 1.00 76.88 174 TYR A CA 1
ATOM 1466 C C . TYR A 1 174 ? -14.282 -5.394 21.800 1.00 76.88 174 TYR A C 1
ATOM 1468 O O . TYR A 1 174 ? -14.768 -5.981 22.765 1.00 76.88 174 TYR A O 1
ATOM 1476 N N . LYS A 1 175 ? -13.129 -5.780 21.236 1.00 81.00 175 LYS A N 1
ATOM 1477 C CA . LYS A 1 175 ? -12.369 -6.958 21.694 1.00 81.00 175 LYS A CA 1
ATOM 1478 C C . LYS A 1 175 ? -11.991 -6.870 23.172 1.00 81.00 175 LYS A C 1
ATOM 1480 O O . LYS A 1 175 ? -12.256 -7.803 23.917 1.00 81.00 175 LYS A O 1
ATOM 1485 N N . ARG A 1 176 ? -11.474 -5.724 23.630 1.00 83.19 176 ARG A N 1
ATOM 1486 C CA . ARG A 1 176 ? -11.152 -5.506 25.055 1.00 83.19 176 ARG A CA 1
ATOM 1487 C C . ARG A 1 176 ? -12.375 -5.637 25.961 1.00 83.19 176 ARG A C 1
ATOM 1489 O O . ARG A 1 176 ? -12.270 -6.180 27.057 1.00 83.19 176 ARG A O 1
ATOM 1496 N N . LYS A 1 177 ? -13.533 -5.135 25.518 1.00 79.75 177 LYS A N 1
ATOM 1497 C CA . LYS A 1 177 ? -14.791 -5.265 26.266 1.00 79.75 177 LYS A CA 1
ATOM 1498 C C . LYS A 1 177 ? -15.228 -6.729 26.354 1.00 79.75 177 LYS A C 1
ATOM 1500 O O . LYS A 1 177 ? -15.580 -7.175 27.440 1.00 79.75 177 LYS A O 1
ATOM 1505 N N . GLN A 1 178 ? -15.145 -7.477 25.253 1.00 75.81 178 GLN A N 1
ATOM 1506 C CA . GLN A 1 178 ? -15.441 -8.912 25.243 1.00 75.81 178 GLN A CA 1
ATOM 1507 C C . GLN A 1 178 ? -14.483 -9.711 26.131 1.00 75.81 178 GLN A C 1
ATOM 1509 O O . GLN A 1 178 ? -14.947 -10.508 26.934 1.00 75.81 178 GLN A O 1
ATOM 1514 N N . GLU A 1 179 ? -13.174 -9.461 26.063 1.00 83.25 179 GLU A N 1
ATOM 1515 C CA . GLU A 1 179 ? -12.185 -10.118 26.931 1.00 83.25 179 GLU A CA 1
ATOM 1516 C C . GLU A 1 179 ? -12.439 -9.829 28.416 1.00 83.25 179 GLU A C 1
ATOM 1518 O O . GLU A 1 179 ? -12.344 -10.734 29.244 1.00 83.25 179 GLU A O 1
ATOM 1523 N N . LYS A 1 180 ? -12.793 -8.583 28.769 1.00 84.44 180 LYS A N 1
ATOM 1524 C CA . LYS A 1 180 ? -13.153 -8.220 30.149 1.00 84.44 180 LYS A CA 1
ATOM 1525 C C . LYS A 1 180 ? -14.379 -9.002 30.622 1.00 84.44 180 LYS A C 1
ATOM 1527 O O . LYS A 1 180 ? -14.350 -9.565 31.710 1.00 84.44 180 LYS A O 1
ATOM 1532 N N . LEU A 1 181 ? -15.428 -9.059 29.800 1.00 80.12 181 LEU A N 1
ATOM 1533 C CA . LEU A 1 181 ? -16.639 -9.819 30.114 1.00 80.12 181 LEU A CA 1
ATOM 1534 C C . LEU A 1 181 ? -16.342 -11.317 30.234 1.00 80.12 181 LEU A C 1
ATOM 1536 O O . LEU A 1 181 ? -16.765 -11.937 31.199 1.00 80.12 181 LEU A O 1
ATOM 1540 N N . PHE A 1 182 ? -15.564 -11.884 29.311 1.00 77.38 182 PHE A N 1
ATOM 1541 C CA . PHE A 1 182 ? -15.174 -13.294 29.338 1.00 77.38 182 PHE A CA 1
ATOM 1542 C C . PHE A 1 182 ? -14.419 -13.664 30.620 1.00 77.38 182 PHE A C 1
ATOM 1544 O O . PHE A 1 182 ? -14.688 -14.703 31.211 1.00 77.38 182 PHE A O 1
ATOM 1551 N N . LYS A 1 183 ? -13.523 -12.790 31.102 1.00 85.62 183 LYS A N 1
ATOM 1552 C CA . LYS A 1 183 ? -12.850 -12.980 32.396 1.00 85.62 183 LYS A CA 1
ATOM 1553 C C . LYS A 1 183 ? -13.841 -13.016 33.557 1.00 85.62 183 LYS A C 1
ATOM 1555 O O . LYS A 1 183 ? -13.753 -13.924 34.370 1.00 85.62 183 LYS A O 1
ATOM 1560 N N . ILE A 1 184 ? -14.793 -12.081 33.600 1.00 81.00 184 ILE A N 1
ATOM 1561 C CA . ILE A 1 184 ? -15.832 -12.035 34.643 1.00 81.00 184 ILE A CA 1
ATOM 1562 C C . ILE A 1 184 ? -16.673 -13.318 34.621 1.00 81.00 184 ILE A C 1
ATOM 1564 O O . ILE A 1 184 ? -16.900 -13.927 35.661 1.00 81.00 184 ILE A O 1
ATOM 1568 N N . TYR A 1 185 ? -17.082 -13.775 33.434 1.00 72.06 185 TYR A N 1
ATOM 1569 C CA . TYR A 1 185 ? -17.862 -15.007 33.275 1.00 72.06 185 TYR A CA 1
ATOM 1570 C C . TYR A 1 185 ? -17.121 -16.283 33.687 1.00 72.06 185 TYR A C 1
ATOM 1572 O O . TYR A 1 185 ? -17.785 -17.288 33.917 1.00 72.06 185 TYR A O 1
ATOM 1580 N N . ASN A 1 186 ? -15.793 -16.260 33.804 1.00 85.69 186 ASN A N 1
ATOM 1581 C CA . ASN A 1 186 ? -14.999 -17.414 34.231 1.00 85.69 186 ASN A CA 1
ATOM 1582 C C . ASN A 1 186 ? -14.612 -17.380 35.720 1.00 85.69 186 ASN A C 1
ATOM 1584 O O . ASN A 1 186 ? -13.948 -18.304 36.177 1.00 85.69 186 ASN A O 1
ATOM 1588 N N . LEU A 1 187 ? -15.012 -16.350 36.474 1.00 88.62 187 LEU A N 1
ATOM 1589 C CA . LEU A 1 187 ? -14.835 -16.302 37.931 1.00 88.62 187 LEU A CA 1
ATOM 1590 C C . LEU A 1 187 ? -15.783 -17.273 38.646 1.00 88.62 187 LEU A C 1
ATOM 1592 O O . LEU A 1 187 ? -16.814 -17.670 38.082 1.00 88.62 187 LEU A O 1
ATOM 1596 N N . GLU A 1 188 ? -15.470 -17.599 39.902 1.00 85.56 188 GLU A N 1
ATOM 1597 C CA . GLU A 1 188 ? -16.397 -18.294 40.798 1.00 85.56 188 GLU A CA 1
ATOM 1598 C C . GLU A 1 188 ? -17.690 -17.489 40.987 1.00 85.56 188 GLU A C 1
ATOM 1600 O O . GLU A 1 188 ? -17.732 -16.275 40.773 1.00 85.56 188 GLU A O 1
ATOM 1605 N N . ILE A 1 189 ? -18.776 -18.178 41.345 1.00 78.06 189 ILE A N 1
ATOM 1606 C CA . ILE A 1 189 ? -20.137 -17.623 41.340 1.00 78.06 189 ILE A CA 1
ATOM 1607 C C . ILE A 1 189 ? -20.225 -16.331 42.169 1.00 78.06 189 ILE A C 1
ATOM 1609 O O . ILE A 1 189 ? -20.709 -15.314 41.671 1.00 78.06 189 ILE A O 1
ATOM 1613 N N . GLU A 1 190 ? -19.715 -16.344 43.398 1.00 82.12 190 GLU A N 1
ATOM 1614 C CA . GLU A 1 190 ? -19.773 -15.204 44.322 1.00 82.12 190 GLU A CA 1
ATOM 1615 C C . GLU A 1 190 ? -18.962 -14.002 43.815 1.00 82.12 190 GLU A C 1
ATOM 1617 O O . GLU A 1 190 ? -19.456 -12.870 43.787 1.00 82.12 190 GLU A O 1
ATOM 1622 N N . GLU A 1 191 ? -17.738 -14.244 43.339 1.00 81.25 191 GLU A N 1
ATOM 1623 C CA . GLU A 1 191 ? -16.865 -13.205 42.785 1.00 81.25 191 GLU A CA 1
ATOM 1624 C C . GLU A 1 191 ? -17.439 -12.596 41.503 1.00 81.25 191 GLU A C 1
ATOM 1626 O O . GLU A 1 191 ? -17.426 -11.375 41.322 1.00 81.25 191 GLU A O 1
ATOM 1631 N N . ARG A 1 192 ? -18.013 -13.432 40.631 1.00 82.44 192 ARG A N 1
ATOM 1632 C CA . ARG A 1 192 ? -18.705 -13.000 39.415 1.00 82.44 192 ARG A CA 1
ATOM 1633 C C . ARG A 1 192 ? -19.874 -12.080 39.744 1.00 82.44 192 ARG A C 1
ATOM 1635 O O . ARG A 1 192 ? -20.001 -11.025 39.122 1.00 82.44 192 ARG A O 1
ATOM 1642 N N . TYR A 1 193 ? -20.717 -12.457 40.707 1.00 76.38 193 TYR A N 1
ATOM 1643 C CA . TYR A 1 193 ? -21.840 -11.620 41.132 1.00 76.38 193 TYR A CA 1
ATOM 1644 C C . TYR A 1 193 ? -21.363 -10.277 41.682 1.00 76.38 193 TYR A C 1
ATOM 1646 O O . TYR A 1 193 ? -21.916 -9.242 41.312 1.00 76.38 193 TYR A O 1
ATOM 1654 N N . LYS A 1 194 ? -20.302 -10.272 42.497 1.00 82.12 194 LYS A N 1
ATOM 1655 C CA . LYS A 1 194 ? -19.713 -9.045 43.045 1.00 82.12 194 LYS A CA 1
ATOM 1656 C C . LYS A 1 194 ? -19.172 -8.116 41.953 1.00 82.12 194 LYS A C 1
ATOM 1658 O O . LYS A 1 194 ? -19.436 -6.915 41.988 1.00 82.12 194 LYS A O 1
ATOM 1663 N N . GLU A 1 195 ? -18.459 -8.651 40.964 1.00 80.69 195 GLU A N 1
ATOM 1664 C CA . GLU A 1 195 ? -17.954 -7.878 39.820 1.00 80.69 195 GLU A CA 1
ATOM 1665 C C . GLU A 1 195 ? -19.088 -7.303 38.959 1.00 80.69 195 GLU A C 1
ATOM 1667 O O . GLU A 1 195 ? -19.059 -6.126 38.596 1.00 80.69 195 GLU A O 1
ATOM 1672 N N . ILE A 1 196 ? -20.124 -8.098 38.671 1.00 76.50 196 ILE A N 1
ATOM 1673 C CA . ILE A 1 196 ? -21.301 -7.636 37.921 1.00 76.50 196 ILE A CA 1
ATOM 1674 C C . ILE A 1 196 ? -22.033 -6.532 38.693 1.00 76.50 196 ILE A C 1
ATOM 1676 O O . ILE A 1 196 ? -22.374 -5.502 38.108 1.00 76.50 196 ILE A O 1
ATOM 1680 N N . LEU A 1 197 ? -22.224 -6.704 40.003 1.00 76.44 197 LEU A N 1
ATOM 1681 C CA . LEU A 1 197 ? -22.859 -5.704 40.858 1.00 76.44 197 LEU A CA 1
ATOM 1682 C C . LEU A 1 197 ? -22.057 -4.397 40.879 1.00 76.44 197 LEU A C 1
ATOM 1684 O O . LEU A 1 197 ? -22.632 -3.325 40.721 1.00 76.44 197 LEU A O 1
ATOM 1688 N N . ASN A 1 198 ? -20.729 -4.470 40.988 1.00 80.62 198 ASN A N 1
ATOM 1689 C CA . ASN A 1 198 ? -19.863 -3.294 40.921 1.00 80.62 198 ASN A CA 1
ATOM 1690 C C . ASN A 1 198 ? -19.953 -2.575 39.568 1.00 80.62 198 ASN A C 1
ATOM 1692 O O . ASN A 1 198 ? -19.932 -1.345 39.524 1.00 80.62 198 ASN A O 1
ATOM 1696 N N . ILE A 1 199 ? -20.062 -3.308 38.455 1.00 76.31 199 ILE A N 1
ATOM 1697 C CA . ILE A 1 199 ? -20.273 -2.709 37.128 1.00 76.31 199 ILE A CA 1
ATOM 1698 C C . ILE A 1 199 ? -21.614 -1.973 37.085 1.00 76.31 199 ILE A C 1
ATOM 1700 O O . ILE A 1 199 ? -21.643 -0.811 36.688 1.00 76.31 199 ILE A O 1
ATOM 1704 N N . ILE A 1 200 ? -22.688 -2.605 37.562 1.00 72.31 200 ILE A N 1
ATOM 1705 C CA . ILE A 1 200 ? -24.029 -2.007 37.630 1.00 72.31 200 ILE A CA 1
ATOM 1706 C C . ILE A 1 200 ? -24.023 -0.732 38.485 1.00 72.31 200 ILE A C 1
ATOM 1708 O O . ILE A 1 200 ? -24.515 0.309 38.050 1.00 72.31 200 ILE A O 1
ATOM 1712 N N . LEU A 1 201 ? -23.431 -0.791 39.683 1.00 73.62 201 LEU A N 1
ATOM 1713 C CA . LEU A 1 201 ? -23.345 0.342 40.609 1.00 73.62 201 LEU A CA 1
ATOM 1714 C C . LEU A 1 201 ? -22.540 1.509 40.027 1.00 73.62 201 LEU A C 1
ATOM 1716 O O . LEU A 1 201 ? -22.896 2.669 40.232 1.00 73.62 201 LEU A O 1
ATOM 1720 N N . ASN A 1 202 ? -21.475 1.213 39.280 1.00 77.88 202 ASN A N 1
ATOM 1721 C CA . ASN A 1 202 ? -20.655 2.229 38.625 1.00 77.88 202 ASN A CA 1
ATOM 1722 C C . ASN A 1 202 ? -21.348 2.846 37.402 1.00 77.88 202 ASN A C 1
ATOM 1724 O O . ASN A 1 202 ? -21.237 4.053 37.191 1.00 77.88 202 ASN A O 1
ATOM 1728 N N . GLU A 1 203 ? -22.055 2.048 36.592 1.00 74.75 203 GLU A N 1
ATOM 1729 C CA . GLU A 1 203 ? -22.795 2.552 35.426 1.00 74.75 203 GLU A CA 1
ATOM 1730 C C . GLU A 1 203 ? -24.074 3.304 35.832 1.00 74.75 203 GLU A C 1
ATOM 1732 O O . GLU A 1 203 ? -24.534 4.159 35.073 1.00 74.75 203 GLU A O 1
ATOM 1737 N N . LYS A 1 204 ? -24.627 3.022 37.027 1.00 76.44 204 LYS A N 1
ATOM 1738 C CA . LYS A 1 204 ? -25.881 3.578 37.586 1.00 76.44 204 LYS A CA 1
ATOM 1739 C C . LYS A 1 204 ? -27.099 3.458 36.662 1.00 76.44 204 LYS A C 1
ATOM 1741 O O . LYS A 1 204 ? -28.133 4.075 36.901 1.00 76.44 204 LYS A O 1
ATOM 1746 N N . LYS A 1 205 ? -26.984 2.661 35.607 1.00 71.00 205 LYS A N 1
ATOM 1747 C CA . LYS A 1 205 ? -27.958 2.518 34.531 1.00 71.00 205 LYS A CA 1
ATOM 1748 C C . LYS A 1 205 ? -28.214 1.041 34.308 1.00 71.00 205 LYS A C 1
ATOM 1750 O O . LYS A 1 205 ? -27.276 0.252 34.215 1.00 71.00 205 LYS A O 1
ATOM 1755 N N . ILE A 1 206 ? -29.486 0.683 34.222 1.00 75.69 206 ILE A N 1
ATOM 1756 C CA . ILE A 1 206 ? -29.945 -0.676 33.965 1.00 75.69 206 ILE A CA 1
ATOM 1757 C C . ILE A 1 206 ? -30.812 -0.657 32.709 1.00 75.69 206 ILE A C 1
ATOM 1759 O O . ILE A 1 206 ? -31.666 0.210 32.540 1.00 75.69 206 ILE A O 1
ATOM 1763 N N . PHE A 1 207 ? -30.605 -1.639 31.837 1.00 74.12 207 PHE A N 1
ATOM 1764 C CA . PHE A 1 207 ? -31.472 -1.890 30.694 1.00 74.12 207 PHE A CA 1
ATOM 1765 C C . PHE A 1 207 ? -32.481 -2.972 31.051 1.00 74.12 207 PHE A C 1
ATOM 1767 O O . PHE A 1 207 ? -32.098 -4.072 31.459 1.00 74.12 207 PHE A O 1
ATOM 1774 N N . LEU A 1 208 ? -33.761 -2.652 30.881 1.00 76.50 208 LEU A N 1
ATOM 1775 C CA . LEU A 1 208 ? -34.880 -3.544 31.150 1.00 76.50 208 LEU A CA 1
ATOM 1776 C C . LEU A 1 208 ? -35.619 -3.832 29.852 1.00 76.50 208 LEU A C 1
ATOM 1778 O O . LEU A 1 208 ? -35.982 -2.922 29.109 1.00 76.50 208 LEU A O 1
ATOM 1782 N N . SER A 1 209 ? -35.833 -5.111 29.578 1.00 74.00 209 SER A N 1
ATOM 1783 C CA . SER A 1 209 ? -36.759 -5.560 28.544 1.00 74.00 209 SER A CA 1
ATOM 1784 C C . SER A 1 209 ? -37.824 -6.416 29.203 1.00 74.00 209 SER A C 1
ATOM 1786 O O . SER A 1 209 ? -37.511 -7.304 29.998 1.00 74.00 209 SER A O 1
ATOM 1788 N N . LYS A 1 210 ? -39.084 -6.130 28.889 1.00 72.31 210 LYS A N 1
ATOM 1789 C CA . LYS A 1 210 ? -40.216 -6.920 29.353 1.00 72.31 210 LYS A CA 1
ATOM 1790 C C . LYS A 1 210 ? -40.602 -7.891 28.250 1.00 72.31 210 LYS A C 1
ATOM 1792 O O . LYS A 1 210 ? -40.962 -7.464 27.152 1.00 72.31 210 LYS A O 1
ATOM 1797 N N . LYS A 1 211 ? -40.544 -9.184 28.548 1.00 69.06 211 LYS A N 1
ATOM 1798 C CA . LYS A 1 211 ? -41.066 -10.223 27.666 1.00 69.06 211 LYS A CA 1
ATOM 1799 C C . LYS A 1 211 ? -42.049 -11.066 28.461 1.00 69.06 211 LYS A C 1
ATOM 1801 O O . LYS A 1 211 ? -41.687 -11.638 29.482 1.00 69.06 211 LYS A O 1
ATOM 1806 N N . ASP A 1 212 ? -43.291 -11.090 27.994 1.00 73.38 212 ASP A N 1
ATOM 1807 C CA . ASP A 1 212 ? -44.410 -11.747 28.665 1.00 73.38 212 ASP A CA 1
ATOM 1808 C C . ASP A 1 212 ? -44.598 -11.210 30.104 1.00 73.38 212 ASP A C 1
ATOM 1810 O O . ASP A 1 212 ? -45.005 -10.055 30.288 1.00 73.38 212 ASP A O 1
ATOM 1814 N N . SER A 1 213 ? -44.270 -12.017 31.117 1.00 62.59 213 SER A N 1
ATOM 1815 C CA . SER A 1 213 ? -44.320 -11.687 32.550 1.00 62.59 213 SER A CA 1
ATOM 1816 C C . SER A 1 213 ? -42.954 -11.406 33.184 1.00 62.59 213 SER A C 1
ATOM 1818 O O . SER A 1 213 ? -42.907 -10.956 34.330 1.00 62.59 213 SER A O 1
ATOM 1820 N N . ASP A 1 214 ? -41.860 -11.635 32.458 1.00 63.59 214 ASP A N 1
ATOM 1821 C CA . ASP A 1 214 ? -40.510 -11.612 33.014 1.00 63.59 214 ASP A CA 1
ATOM 1822 C C . ASP A 1 214 ? -39.738 -10.362 32.573 1.00 63.59 214 ASP A C 1
ATOM 1824 O O . ASP A 1 214 ? -39.841 -9.882 31.437 1.00 63.59 214 ASP A O 1
ATOM 1828 N N . TYR A 1 215 ? -38.934 -9.832 33.497 1.00 66.06 215 TYR A N 1
ATOM 1829 C CA . TYR A 1 215 ? -38.021 -8.725 33.230 1.00 66.06 215 TYR A CA 1
ATOM 1830 C C . TYR A 1 215 ? -36.622 -9.270 32.965 1.00 66.06 215 TYR A C 1
ATOM 1832 O O . TYR A 1 215 ? -35.985 -9.856 33.840 1.00 66.06 215 TYR A O 1
ATOM 1840 N N . ILE A 1 216 ? -36.114 -9.024 31.762 1.00 66.06 216 ILE A N 1
ATOM 1841 C CA . ILE A 1 216 ? -34.705 -9.223 31.442 1.00 66.06 216 ILE A CA 1
ATOM 1842 C C . ILE A 1 216 ? -33.974 -7.959 31.889 1.00 66.06 216 ILE A C 1
ATOM 1844 O O . ILE A 1 216 ? -34.120 -6.899 31.279 1.00 66.06 216 ILE A O 1
ATOM 1848 N N . VAL A 1 217 ? -33.214 -8.083 32.974 1.00 65.50 217 VAL A N 1
ATOM 1849 C CA . VAL A 1 217 ? -32.458 -6.994 33.602 1.00 65.50 217 VAL A CA 1
ATOM 1850 C C . VAL A 1 217 ? -30.995 -7.145 33.236 1.00 65.50 217 VAL A C 1
ATOM 1852 O O . VAL A 1 217 ? -30.426 -8.226 33.403 1.00 65.50 217 VAL A O 1
ATOM 1855 N N . ASN A 1 218 ? -30.357 -6.080 32.754 1.00 65.38 218 ASN A N 1
ATOM 1856 C CA . ASN A 1 218 ? -28.929 -6.147 32.495 1.00 65.38 218 ASN A CA 1
ATOM 1857 C C . ASN A 1 218 ? -28.203 -4.810 32.698 1.00 65.38 218 ASN A C 1
ATOM 1859 O O . ASN A 1 218 ? -28.740 -3.728 32.471 1.00 65.38 218 ASN A O 1
ATOM 1863 N N . GLY A 1 219 ? -26.962 -4.917 33.159 1.00 57.50 219 GLY A N 1
ATOM 1864 C CA . GLY A 1 219 ? -26.180 -3.869 33.799 1.00 57.50 219 GLY A CA 1
ATOM 1865 C C . GLY A 1 219 ? -25.290 -3.016 32.909 1.00 57.50 219 GLY A C 1
ATOM 1866 O O . GLY A 1 219 ? -24.356 -2.426 33.438 1.00 57.50 219 GLY A O 1
ATOM 1867 N N . GLY A 1 220 ? -25.493 -2.981 31.588 1.00 59.00 220 GLY A N 1
ATOM 1868 C CA . GLY A 1 220 ? -24.708 -2.047 30.785 1.00 59.00 220 GLY A CA 1
ATOM 1869 C C . GLY A 1 220 ? -24.935 -2.032 29.283 1.00 59.00 220 GLY A C 1
ATOM 1870 O O . GLY A 1 220 ? -25.521 -2.925 28.688 1.00 59.00 220 GLY A O 1
ATOM 1871 N N . ASN A 1 221 ? -24.399 -1.008 28.623 1.00 58.44 221 ASN A N 1
ATOM 1872 C CA . ASN A 1 221 ? -24.688 -0.695 27.212 1.00 58.44 221 ASN A CA 1
ATOM 1873 C C . ASN A 1 221 ? -24.248 -1.760 26.178 1.00 58.44 221 ASN A C 1
ATOM 1875 O O . ASN A 1 221 ? -24.607 -1.669 25.010 1.00 58.44 221 ASN A O 1
ATOM 1879 N N . GLY A 1 222 ? -23.434 -2.756 26.555 1.00 60.09 222 GLY A N 1
ATOM 1880 C CA . GLY A 1 222 ? -22.828 -3.703 25.599 1.00 60.09 222 GLY A CA 1
ATOM 1881 C C . GLY A 1 222 ? -23.760 -4.755 25.007 1.00 60.09 222 GLY A C 1
ATOM 1882 O O . GLY A 1 222 ? -23.351 -5.475 24.105 1.00 60.09 222 GLY A O 1
ATOM 1883 N N . ILE A 1 223 ? -24.980 -4.873 25.519 1.00 64.06 223 ILE A N 1
ATOM 1884 C CA . ILE A 1 223 ? -25.906 -5.954 25.159 1.00 64.06 223 ILE A CA 1
ATOM 1885 C C . ILE A 1 223 ? -26.692 -5.616 23.907 1.00 64.06 223 ILE A C 1
ATOM 1887 O O . ILE A 1 223 ? -26.933 -6.508 23.107 1.00 64.06 223 ILE A O 1
ATOM 1891 N N . LYS A 1 224 ? -27.021 -4.333 23.690 1.00 60.72 224 LYS A N 1
ATOM 1892 C CA . LYS A 1 224 ? -27.637 -3.871 22.434 1.00 60.72 224 LYS A CA 1
ATOM 1893 C C . LYS A 1 224 ? -26.762 -4.202 21.219 1.00 60.72 224 LYS A C 1
ATOM 1895 O O . LYS A 1 224 ? -27.275 -4.404 20.125 1.00 60.72 224 LYS A O 1
ATOM 1900 N N . ASP A 1 225 ? -25.450 -4.310 21.431 1.00 62.66 225 ASP A N 1
ATOM 1901 C CA . ASP A 1 225 ? -24.485 -4.671 20.394 1.00 62.66 225 ASP A CA 1
ATOM 1902 C C . ASP A 1 225 ? -24.450 -6.187 20.093 1.00 62.66 225 ASP A C 1
ATOM 1904 O O . ASP A 1 225 ? -23.919 -6.589 19.055 1.00 62.66 225 ASP A O 1
ATOM 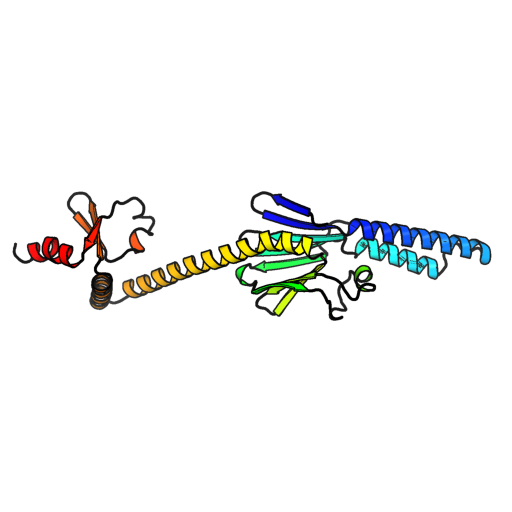1908 N N . LEU A 1 226 ? -25.006 -7.041 20.966 1.00 63.25 226 LEU A N 1
ATOM 1909 C CA . LEU A 1 226 ? -25.084 -8.492 20.755 1.00 63.25 226 LEU A CA 1
ATOM 1910 C C . LEU A 1 226 ? -26.217 -8.828 19.776 1.00 63.25 226 LEU A C 1
ATOM 1912 O O . LEU A 1 226 ? -27.346 -8.371 19.936 1.00 63.25 226 LEU A O 1
ATOM 1916 N N . GLU A 1 227 ? -25.943 -9.683 18.786 1.00 63.44 227 GLU A N 1
ATOM 1917 C CA . GLU A 1 227 ? -26.897 -10.014 17.711 1.00 63.44 227 GLU A CA 1
ATOM 1918 C C . GLU A 1 227 ? -28.249 -10.531 18.209 1.00 63.44 227 GLU A C 1
ATOM 1920 O O . GLU A 1 227 ? -29.281 -10.143 17.670 1.00 63.44 227 GLU A O 1
ATOM 1925 N N . ILE A 1 228 ? -28.257 -11.329 19.278 1.00 56.25 228 ILE A N 1
ATOM 1926 C CA . ILE A 1 228 ? -29.482 -11.877 19.881 1.00 56.25 228 ILE A CA 1
ATOM 1927 C C . ILE A 1 228 ? -30.401 -10.806 20.498 1.00 56.25 228 ILE A C 1
ATOM 1929 O O . ILE A 1 228 ? -31.594 -11.043 20.662 1.00 56.25 228 ILE A O 1
ATOM 1933 N N . PHE A 1 229 ? -29.861 -9.628 20.823 1.00 66.31 229 PHE A N 1
ATOM 1934 C CA . PHE A 1 229 ? -30.571 -8.537 21.495 1.00 66.31 229 PHE A CA 1
ATOM 1935 C C . PHE A 1 229 ? -30.779 -7.306 20.600 1.00 66.31 229 PHE A C 1
ATOM 1937 O O . PHE A 1 229 ? -31.516 -6.403 20.992 1.00 66.31 229 PHE A O 1
ATOM 1944 N N . LYS A 1 230 ? -30.197 -7.276 19.388 1.00 66.69 230 LYS A N 1
ATOM 1945 C CA . LYS A 1 230 ? -30.301 -6.149 18.436 1.00 66.69 230 LYS A CA 1
ATOM 1946 C C . LYS A 1 230 ? -31.739 -5.748 18.097 1.00 66.69 230 LYS A C 1
ATOM 1948 O O . LYS A 1 230 ? -31.992 -4.575 17.851 1.00 66.69 230 LYS A O 1
ATOM 1953 N N . ASN A 1 231 ? -32.661 -6.710 18.088 1.00 67.75 231 ASN A N 1
ATOM 1954 C CA . ASN A 1 231 ? -34.062 -6.494 17.714 1.00 67.75 231 ASN A CA 1
ATOM 1955 C C . ASN A 1 231 ? -34.998 -6.333 18.928 1.00 67.75 231 ASN A C 1
ATOM 1957 O O . ASN A 1 231 ? -36.213 -6.296 18.753 1.00 67.75 231 ASN A O 1
ATOM 1961 N N . MET A 1 232 ? -34.464 -6.285 20.155 1.00 72.19 232 MET A N 1
ATOM 1962 C CA . MET A 1 232 ? -35.266 -6.095 21.368 1.00 72.19 232 MET A CA 1
ATOM 1963 C C . MET A 1 232 ? -35.301 -4.622 21.793 1.00 72.19 232 MET A C 1
ATOM 1965 O O . MET A 1 232 ? -34.278 -3.936 21.799 1.00 72.19 232 MET A O 1
ATOM 1969 N N . ASN A 1 233 ? -36.475 -4.154 22.225 1.00 71.25 233 ASN A N 1
ATOM 1970 C CA . ASN A 1 233 ? -36.651 -2.812 22.777 1.00 71.25 233 ASN A CA 1
ATOM 1971 C C . ASN A 1 233 ? -36.328 -2.812 24.276 1.00 71.25 233 ASN A C 1
ATOM 1973 O O . ASN A 1 233 ? -37.124 -3.281 25.085 1.00 71.25 233 ASN A O 1
ATOM 1977 N N . PHE A 1 234 ? -35.161 -2.278 24.635 1.00 75.62 234 PHE A N 1
ATOM 1978 C CA . PHE A 1 234 ? -34.773 -2.059 26.030 1.00 75.62 234 PHE A CA 1
ATOM 1979 C C . PHE A 1 234 ? -35.067 -0.624 26.462 1.00 75.62 234 PHE A C 1
ATOM 1981 O O . PHE A 1 234 ? -34.626 0.320 25.797 1.00 75.62 234 PHE A O 1
ATOM 1988 N N . GLU A 1 235 ? -35.713 -0.480 27.613 1.00 76.06 235 GLU A N 1
ATOM 1989 C CA . GLU A 1 235 ? -35.857 0.781 28.332 1.00 76.06 235 GLU A CA 1
ATOM 1990 C C . GLU A 1 235 ? -34.657 0.974 29.272 1.00 76.06 235 GLU A C 1
ATOM 1992 O O . GLU A 1 235 ? -34.216 0.037 29.940 1.00 76.06 235 GLU A O 1
ATOM 1997 N N . GLU A 1 236 ? -34.079 2.173 29.277 1.00 76.19 236 GLU A N 1
ATOM 1998 C CA . GLU A 1 236 ? -32.983 2.534 30.177 1.00 76.19 236 GLU A CA 1
ATOM 1999 C C . GLU A 1 236 ? -33.572 3.157 31.443 1.00 76.19 236 GLU A C 1
ATOM 2001 O O . GLU A 1 236 ? -34.240 4.187 31.371 1.00 76.19 236 GLU A O 1
ATOM 2006 N N . ILE A 1 237 ? -33.327 2.537 32.595 1.00 77.94 237 ILE A N 1
ATOM 2007 C CA . ILE A 1 237 ? -33.835 2.984 33.894 1.00 77.94 237 ILE A CA 1
ATOM 2008 C C . ILE A 1 237 ? -32.652 3.243 34.833 1.00 77.94 237 ILE A C 1
ATOM 2010 O O . ILE A 1 237 ? -31.645 2.530 34.815 1.00 77.94 237 ILE A O 1
ATOM 2014 N N . ASP A 1 238 ? -32.767 4.285 35.656 1.00 77.00 238 ASP A N 1
ATOM 2015 C CA . ASP A 1 238 ? -31.795 4.578 36.710 1.00 77.00 238 ASP A CA 1
ATOM 2016 C C . ASP A 1 238 ? -31.755 3.439 37.744 1.00 77.00 238 ASP A C 1
ATOM 2018 O O . ASP A 1 238 ? -32.797 2.920 38.157 1.00 77.00 238 ASP A O 1
ATOM 2022 N N . PHE A 1 239 ? -30.552 3.050 38.176 1.00 74.12 239 PHE A N 1
ATOM 2023 C CA . PHE A 1 239 ? -30.354 1.967 39.143 1.00 74.12 239 PHE A CA 1
ATOM 2024 C C . PHE A 1 239 ? -31.173 2.162 40.424 1.00 74.12 239 PHE A C 1
ATOM 2026 O O . PHE A 1 239 ? -31.755 1.203 40.929 1.00 74.12 239 PHE A O 1
ATOM 2033 N N . TYR A 1 240 ? -31.252 3.391 40.938 1.00 76.50 240 TYR A N 1
ATOM 2034 C CA . TYR A 1 240 ? -31.991 3.691 42.160 1.00 76.50 240 TYR A CA 1
ATOM 2035 C C . TYR A 1 240 ? -33.496 3.481 41.966 1.00 76.50 240 TYR A C 1
ATOM 2037 O O . TYR A 1 240 ? -34.151 2.856 42.798 1.00 76.50 240 TYR A O 1
ATOM 2045 N N . ILE A 1 241 ? -34.031 3.927 40.825 1.00 79.88 241 ILE A N 1
ATOM 2046 C CA . ILE A 1 241 ? -35.437 3.714 40.457 1.00 79.88 241 ILE A CA 1
ATOM 2047 C C . ILE A 1 241 ? -35.724 2.217 40.314 1.00 79.88 241 ILE A C 1
ATOM 2049 O O . ILE A 1 241 ? -36.746 1.744 40.811 1.00 79.88 241 ILE A O 1
ATOM 2053 N N . PHE A 1 242 ? -34.831 1.462 39.666 1.00 78.88 242 PHE A N 1
ATOM 2054 C CA . PHE A 1 242 ? -34.976 0.014 39.535 1.00 78.88 242 PHE A CA 1
ATOM 2055 C C . PHE A 1 242 ? -34.981 -0.686 40.902 1.00 78.88 242 PHE A C 1
ATOM 2057 O O . PHE A 1 242 ? -35.881 -1.473 41.195 1.00 78.88 242 PHE A O 1
ATOM 2064 N N . TYR A 1 243 ? -34.010 -0.361 41.757 1.00 74.31 243 TYR A N 1
ATOM 2065 C CA . TYR A 1 243 ? -33.876 -0.949 43.085 1.00 74.31 243 TYR A CA 1
ATOM 2066 C C . TYR A 1 243 ? -35.127 -0.717 43.943 1.00 74.31 243 TYR A C 1
ATOM 2068 O O . TYR A 1 243 ? -35.702 -1.674 44.455 1.00 74.31 243 TYR A O 1
ATOM 2076 N N . VAL A 1 244 ? -35.597 0.531 44.039 1.00 77.00 244 VAL A N 1
ATOM 2077 C CA . VAL A 1 244 ? -36.751 0.901 44.877 1.00 77.00 244 VAL A CA 1
ATOM 2078 C C . VAL A 1 244 ? -38.073 0.358 44.325 1.00 77.00 244 VAL A C 1
ATOM 2080 O O . VAL A 1 244 ? -38.935 -0.089 45.075 1.00 77.00 244 VAL A O 1
ATOM 2083 N N . ASN A 1 245 ? -38.279 0.402 43.008 1.00 77.50 245 ASN A N 1
ATOM 2084 C CA . ASN A 1 245 ? -39.591 0.062 42.456 1.00 77.50 245 ASN A CA 1
ATOM 2085 C C . ASN A 1 245 ? -39.767 -1.424 42.143 1.00 77.50 245 ASN A C 1
ATOM 2087 O O . ASN A 1 245 ? -40.909 -1.887 42.125 1.00 77.50 245 ASN A O 1
ATOM 2091 N N . TYR A 1 246 ? -38.680 -2.160 41.894 1.00 73.69 246 TYR A N 1
ATOM 2092 C CA . TYR A 1 246 ? -38.749 -3.540 41.405 1.00 73.69 246 TYR A CA 1
ATOM 2093 C C . TYR A 1 246 ? -38.092 -4.559 42.336 1.00 73.69 246 TYR A C 1
ATOM 2095 O O . TYR A 1 246 ? -38.626 -5.658 42.471 1.00 73.69 246 TYR A O 1
ATOM 2103 N N . LEU A 1 247 ? -36.965 -4.226 42.976 1.00 71.62 247 LEU A N 1
ATOM 2104 C CA . LEU A 1 247 ? -36.294 -5.151 43.898 1.00 71.62 247 LEU A CA 1
ATOM 2105 C C . LEU A 1 247 ? -36.857 -5.045 45.319 1.00 71.62 247 LEU A C 1
ATOM 2107 O O . LEU A 1 247 ? -37.278 -6.057 45.871 1.00 71.62 247 LEU A O 1
ATOM 2111 N N . SER A 1 248 ? -36.947 -3.839 45.889 1.00 65.19 248 SER A N 1
ATOM 2112 C CA . SER A 1 248 ? -37.325 -3.680 47.301 1.00 65.19 248 SER A CA 1
ATOM 2113 C C . SER A 1 248 ? -38.786 -4.028 47.594 1.00 65.19 248 SER A C 1
ATOM 2115 O O . SER A 1 248 ? -39.122 -4.312 48.735 1.00 65.19 248 SER A O 1
ATOM 2117 N N . LYS A 1 249 ? -39.674 -4.037 46.591 1.00 58.38 249 LYS A N 1
ATOM 2118 C CA . LYS A 1 249 ? -41.063 -4.491 46.780 1.00 58.38 249 LYS A CA 1
ATOM 2119 C C . LYS A 1 249 ? -41.182 -5.998 47.026 1.00 58.38 249 LYS A C 1
ATOM 2121 O O . LYS A 1 249 ? -42.140 -6.403 47.665 1.00 58.38 249 LYS A O 1
ATOM 2126 N N . LYS A 1 250 ? -40.223 -6.810 46.563 1.00 53.22 250 LYS A N 1
ATOM 2127 C CA . LYS A 1 250 ? -40.235 -8.271 46.758 1.00 53.22 250 LYS A CA 1
ATOM 2128 C C . LYS A 1 250 ? -39.656 -8.736 48.095 1.00 53.22 250 LYS A C 1
ATOM 2130 O O . LYS A 1 250 ? -39.807 -9.901 48.423 1.00 53.22 250 LYS A O 1
ATOM 2135 N N . GLU A 1 251 ? -38.981 -7.869 48.850 1.00 50.78 251 GLU A N 1
ATOM 2136 C CA . GLU A 1 251 ? -38.478 -8.222 50.190 1.00 50.78 251 GLU A CA 1
ATOM 2137 C C . GLU A 1 251 ? -39.565 -8.142 51.279 1.00 50.78 251 GLU A C 1
ATOM 2139 O O . GLU A 1 251 ? -39.336 -8.598 52.396 1.00 50.78 251 GLU A O 1
ATOM 2144 N N . TYR A 1 252 ? -40.740 -7.580 50.966 1.00 49.09 252 TYR A N 1
ATOM 2145 C CA . TYR A 1 252 ? -41.833 -7.344 51.920 1.00 49.09 252 TYR A CA 1
ATOM 2146 C C . TYR A 1 252 ? -43.173 -8.006 51.527 1.00 49.09 252 TYR A C 1
ATOM 2148 O O . TYR A 1 252 ? -44.196 -7.690 52.135 1.00 49.09 252 TYR A O 1
ATOM 2156 N N . GLU A 1 253 ? -43.168 -8.915 50.545 1.00 44.75 253 GLU A N 1
ATOM 2157 C CA . GLU A 1 253 ? -44.271 -9.845 50.214 1.00 44.75 253 GLU A CA 1
ATOM 2158 C C . GLU A 1 253 ? -43.857 -11.284 50.544 1.00 44.75 253 GLU A C 1
ATOM 2160 O O . GLU A 1 253 ? -44.703 -12.022 51.097 1.00 44.75 253 GLU A O 1
#

Secondary structure (DSSP, 8-state):
-EEEEEETTEEEEEEE-HHHHHHHHHHHHHHHHHHHHHHHHHHS-S--HHHHHHHHHHHHHHHHSEEEEEEEE-SSEEEEEEEETTS-EEEEEEEEGGGEEEEEEES---S-----S-HHHHTT-TT--EEEEEETTS-EEEEE--HHHHHHHHHHHHHHHHHHHHHHHHHHHHH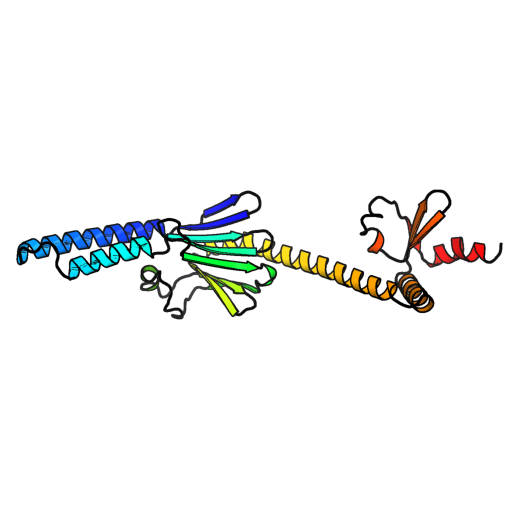HHHHHHHHHHTS-HHHHHHHHHHHHHHH-EEEEEEETTEEEEE-SGGGTTSTTTTTS-PEEEEHHHHIIIIIGGGG--

Foldseek 3Di:
DWDWDDDDQKIKIKDFPQVVLVVLLVVLVVVLQVVQVVCCVPPVHRDDPVSVVSVVVNVLSQPAAFGMWMWMDHQFWIWTFTAHPVRHTPDIDIDGLVQFDDKDKDQADDPPDDPRSNPPVVPPDRGFIWIWTQGNVRDIDIDGDDPVSVVVVCVVSVVSSVVNVVVVVVVVVLVVVVVVVVVLVPDDPVSSVVVQVVLQVVQQKWWWFDDDHDIDIHRDDCVCVDPVCVPTDTDIDGNVCCCVPPVVVVVVD

Radius of gyration: 33.17 Å; chains: 1; bounding box: 80×36×98 Å